Protein AF-0000000078238081 (afdb_homodimer)

Secondary structure (DSSP, 8-state):
-PPP-TTT-----------SHHHHHHHHTSHHHHHHHHHHHHHHHHTTT--TTS-----HHHHHHHHHHHHHHHHTTHHHHHS-GGGGGGHHHHHHHHHHHT--------STHHHHHHHHHHHHHHHTTSS-GGGHHHIIIIITT-/-PPP-TTT-----------SHHHHHHHHTSHHHHHHHHHHHHHHHHTTT--TTS-----HHHHHHHHHHHHHHHHTTHHHHHS-GGGGGGHHHHHHHHHHHT--------STHHHHHHHHHHHHHHHTTSS-GGGHHHIIIIITT-

pLDDT: mean 88.57, std 12.7, range [39.97, 98.56]

Nearest PDB structures (foldseek):
  4lac-assembly1_B  TM=7.500E-01  e=2.066E-04  Homo sapiens
  4ny3-assembly2_B  TM=7.523E-01  e=4.489E-04  Homo sapiens
  2ixm-assembly1_A  TM=7.443E-01  e=4.745E-04  Homo sapiens
  4lac-assembly1_B  TM=7.511E-01  e=2.066E-04  Homo sapiens
  4ny3-assembly2_B  TM=7.535E-01  e=4.489E-04  Homo sapiens

InterPro domains:
  IPR004327 Phosphotyrosyl phosphatase activator, PTPA [PF03095] (77-146)
  IPR004327 Phosphotyrosyl phosphatase activator, PTPA [PTHR10012] (77-146)
  IPR037218 PTPA superfamily [SSF140984] (3-146)

Sequence (292 aa):
MKTVDVRHHTFVEPVRRILNVFDMKHFYFSESYQMLLDFLHELNDAVLNVKTCDDVAIGDNVLKLIEMLDTLLEMINIVTNLLPDEMKPASVELCPYLGDSFGNATRIDYGSGHESCFAIFLLCLYRIGFLTNADHQAVVLRVFVKMKTVDVRHHTFVEPVRRILNVFDMKHFYFSESYQMLLDFLHELNDAVLNVKTCDDVAIGDNVLKLIEMLDTLLEMINIVTNLLPDEMKPASVELCPYLGDSFGNATRIDYGSGHESCFAIFLLCLYRIGFLTNADHQAVVLRVFVK

Radius of gyration: 22.93 Å; Cα contacts (8 Å, |Δi|>4): 273; chains: 2; bounding box: 42×64×57 Å

Foldseek 3Di:
DAADDPVPDDDDDDDDQCPDPVSVVVVCPDPVVVLLVVLVVLLVVVCVVPDLPDDADADPLNVVLLVVVVVVVVVVCVVLVVDDPVCSVCCVVVVQVVVCVVPDDDDPPPDVVPVSVVSVVVSNCVRNPSDHSSCSNVCVNPVVVD/DAADDPVPDDDDDDDDQCPDPVSVVVVCPDPVVVLLVVLVVLLVVVCVVPDLPDDADADPLNVVLLVVVVVVVVVVCVVLVVDDPVCSVCCVVVVQVVVCVVPDDDDPPPDVVPVSVVSVVVSNCVRNPSDHSSCSNVCVNPVVVD

Structure (mmCIF, N/CA/C/O backbone):
data_AF-0000000078238081-model_v1
#
loop_
_entity.id
_entity.type
_entity.pdbx_description
1 polymer 'Serine/threonine-protein phosphatase 2A activator'
#
loop_
_atom_site.group_PDB
_atom_site.id
_atom_site.type_symbol
_atom_site.label_atom_id
_atom_site.label_alt_id
_atom_site.label_comp_id
_atom_site.label_asym_id
_atom_site.label_entity_id
_atom_site.label_seq_id
_atom_site.pdbx_PDB_ins_code
_atom_site.Cartn_x
_atom_site.Cartn_y
_atom_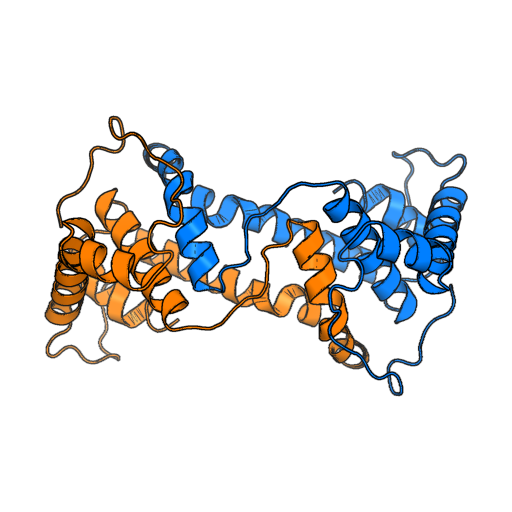site.Cartn_z
_atom_site.occupancy
_atom_site.B_iso_or_equiv
_atom_site.auth_seq_id
_atom_site.auth_comp_id
_atom_site.auth_asym_id
_atom_site.auth_atom_id
_atom_site.pdbx_PDB_model_num
ATOM 1 N N . MET A 1 1 ? 4.414 -28.016 -12.023 1 79.25 1 MET A N 1
ATOM 2 C CA . MET A 1 1 ? 4.98 -26.828 -12.656 1 79.25 1 MET A CA 1
ATOM 3 C C . MET A 1 1 ? 6.5 -26.797 -12.516 1 79.25 1 MET A C 1
ATOM 5 O O . MET A 1 1 ? 7.035 -27.219 -11.484 1 79.25 1 MET A O 1
ATOM 9 N N . LYS A 1 2 ? 7.121 -26.438 -13.594 1 89.25 2 LYS A N 1
ATOM 10 C CA . LYS A 1 2 ? 8.578 -26.391 -13.562 1 89.25 2 LYS A CA 1
ATOM 11 C C . LYS A 1 2 ? 9.062 -25.188 -12.75 1 89.25 2 LYS A C 1
ATOM 13 O O . LYS A 1 2 ? 8.508 -24.094 -12.844 1 89.25 2 LYS A O 1
ATOM 18 N N . THR A 1 3 ? 10.031 -25.438 -11.898 1 94.12 3 THR A N 1
ATOM 19 C CA . THR A 1 3 ? 10.578 -24.375 -11.055 1 94.12 3 THR A CA 1
ATOM 20 C C . THR A 1 3 ? 11.891 -23.859 -11.625 1 94.12 3 THR A C 1
ATOM 22 O O . THR A 1 3 ? 12.531 -24.531 -12.43 1 94.12 3 THR A O 1
ATOM 25 N N . VAL A 1 4 ? 12.25 -22.672 -11.258 1 94.62 4 VAL A N 1
ATOM 26 C CA . VAL A 1 4 ? 13.555 -22.094 -11.594 1 94.62 4 VAL A CA 1
ATOM 27 C C . VAL A 1 4 ? 14.539 -22.344 -10.453 1 94.62 4 VAL A C 1
ATOM 29 O O . VAL A 1 4 ? 14.133 -22.547 -9.305 1 94.62 4 VAL A O 1
ATOM 32 N N . ASP A 1 5 ? 15.797 -22.422 -10.781 1 94.62 5 ASP A N 1
ATOM 33 C CA . ASP A 1 5 ? 16.844 -22.453 -9.758 1 94.62 5 ASP A CA 1
ATOM 34 C C . ASP A 1 5 ? 17.094 -21.062 -9.203 1 94.62 5 ASP A C 1
ATOM 36 O O . ASP A 1 5 ? 17.828 -20.266 -9.805 1 94.62 5 ASP A O 1
ATOM 40 N N . VAL A 1 6 ? 16.562 -20.828 -8.055 1 93 6 VAL A N 1
ATOM 41 C CA . VAL A 1 6 ? 16.547 -19.484 -7.48 1 93 6 VAL A CA 1
ATOM 42 C C . VAL A 1 6 ? 17.984 -19 -7.234 1 93 6 VAL A C 1
ATOM 44 O O . VAL A 1 6 ? 18.25 -17.797 -7.242 1 93 6 VAL A O 1
ATOM 47 N N . ARG A 1 7 ? 19.016 -19.906 -7.039 1 91.88 7 ARG A N 1
ATOM 48 C CA . ARG A 1 7 ? 20.406 -19.531 -6.762 1 91.88 7 ARG A CA 1
ATOM 49 C C . ARG A 1 7 ? 21.109 -19.078 -8.031 1 91.88 7 ARG A C 1
ATOM 51 O O . ARG A 1 7 ? 22.062 -18.297 -7.965 1 91.88 7 ARG A O 1
ATOM 58 N N . HIS A 1 8 ? 20.484 -19.422 -9.156 1 91.5 8 HIS A N 1
ATOM 59 C CA . HIS A 1 8 ? 21.172 -19.109 -10.406 1 91.5 8 HIS A CA 1
ATOM 60 C C . HIS A 1 8 ? 20.281 -18.281 -11.32 1 91.5 8 HIS A C 1
ATOM 62 O O . HIS A 1 8 ? 20.703 -17.891 -12.414 1 91.5 8 HIS A O 1
ATOM 68 N N . HIS A 1 9 ? 19.125 -18.078 -10.938 1 93.69 9 HIS A N 1
ATOM 69 C CA . HIS A 1 9 ? 18.188 -17.297 -11.734 1 93.69 9 HIS A CA 1
ATOM 70 C C . HIS A 1 9 ? 18.422 -15.797 -11.539 1 93.69 9 HIS A C 1
ATOM 72 O O . HIS A 1 9 ? 18.641 -15.344 -10.414 1 93.69 9 HIS A O 1
ATOM 78 N N . THR A 1 10 ? 18.438 -15.016 -12.602 1 93.5 10 THR A N 1
ATOM 79 C CA . THR A 1 10 ? 18.484 -13.555 -12.531 1 93.5 10 THR A CA 1
ATOM 80 C C . THR A 1 10 ? 17.094 -12.961 -12.57 1 93.5 10 THR A C 1
ATOM 82 O O . THR A 1 10 ? 16.391 -13.078 -13.578 1 93.5 10 THR A O 1
ATOM 85 N N . PHE A 1 11 ? 16.75 -12.375 -11.523 1 95.25 11 PHE A N 1
ATOM 86 C CA . PHE A 1 11 ? 15.445 -11.734 -11.438 1 95.25 11 PHE A CA 1
ATOM 87 C C . PHE A 1 11 ? 15.508 -10.312 -11.984 1 95.25 11 PHE A C 1
ATOM 89 O O . PHE A 1 11 ? 16.469 -9.586 -11.742 1 95.25 11 PHE A O 1
ATOM 96 N N . VAL A 1 12 ? 14.438 -9.992 -12.711 1 91.12 12 VAL A N 1
ATOM 97 C CA . VAL A 1 12 ? 14.398 -8.68 -13.344 1 91.12 12 VAL A CA 1
ATOM 98 C C . VAL A 1 12 ? 13.055 -8.016 -13.07 1 91.12 12 VAL A C 1
ATOM 100 O O . VAL A 1 12 ? 12.008 -8.664 -13.141 1 91.12 12 VAL A O 1
ATOM 103 N N . GLU A 1 13 ? 13.102 -6.723 -12.758 1 89.06 13 GLU A N 1
ATOM 104 C CA . GLU A 1 13 ? 11.867 -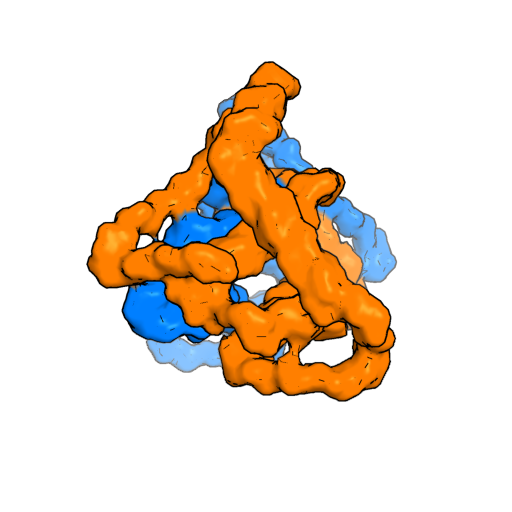5.977 -12.562 1 89.06 13 GLU A CA 1
ATOM 105 C C . GLU A 1 13 ? 11.008 -5.988 -13.82 1 89.06 13 GLU A C 1
ATOM 107 O O . GLU A 1 13 ? 11.5 -5.688 -14.914 1 89.06 13 GLU A O 1
ATOM 112 N N . PRO A 1 14 ? 9.789 -6.383 -13.625 1 86.25 14 PRO A N 1
ATOM 113 C CA . PRO A 1 14 ? 8.922 -6.426 -14.812 1 86.25 14 PRO A CA 1
ATOM 114 C C . PRO A 1 14 ? 8.688 -5.043 -15.414 1 86.25 14 PRO A C 1
ATOM 116 O O . PRO A 1 14 ? 8.641 -4.047 -14.695 1 86.25 14 PRO A O 1
ATOM 119 N N . VAL A 1 15 ? 8.641 -5.023 -16.625 1 81.75 15 VAL A N 1
ATOM 120 C CA . VAL A 1 15 ? 8.32 -3.801 -17.359 1 81.75 15 VAL A CA 1
ATOM 121 C C . VAL A 1 15 ? 7.109 -4.035 -18.25 1 81.75 15 VAL A C 1
ATOM 123 O O . VAL A 1 15 ? 6.902 -5.145 -18.75 1 81.75 15 VAL A O 1
ATOM 126 N N . ARG A 1 16 ? 6.34 -2.969 -18.375 1 78.5 16 ARG A N 1
ATOM 127 C CA . ARG A 1 16 ? 5.188 -3.078 -19.266 1 78.5 16 ARG A CA 1
ATOM 128 C C . ARG A 1 16 ? 5.629 -3.365 -20.688 1 78.5 16 ARG A C 1
ATOM 130 O O . ARG A 1 16 ? 6.445 -2.633 -21.25 1 78.5 16 ARG A O 1
ATOM 137 N N . ARG A 1 17 ? 5.059 -4.535 -21.219 1 80 17 ARG A N 1
ATOM 138 C CA . ARG A 1 17 ? 5.445 -4.91 -22.562 1 80 17 ARG A CA 1
ATOM 139 C C . ARG A 1 17 ? 4.25 -4.863 -23.516 1 80 17 ARG A C 1
ATOM 141 O O . ARG A 1 17 ? 4.414 -4.832 -24.734 1 80 17 ARG A O 1
ATOM 148 N N . ILE A 1 18 ? 3.074 -4.875 -22.953 1 78.44 18 ILE A N 1
ATOM 149 C CA . ILE A 1 18 ? 1.865 -4.758 -23.766 1 78.44 18 ILE A CA 1
ATOM 150 C C . ILE A 1 18 ? 1.384 -3.311 -23.766 1 78.44 18 ILE A C 1
ATOM 152 O O . ILE A 1 18 ? 0.748 -2.859 -22.812 1 78.44 18 ILE A O 1
ATOM 156 N N . LEU A 1 19 ? 1.656 -2.525 -24.719 1 76.88 19 LEU A N 1
ATOM 157 C CA . LEU A 1 19 ? 1.371 -1.098 -24.781 1 76.88 19 LEU A CA 1
ATOM 158 C C . LEU A 1 19 ? 0.2 -0.826 -25.734 1 76.88 19 LEU A C 1
ATOM 160 O O . LEU A 1 19 ? -0.457 0.212 -25.625 1 76.88 19 LEU A O 1
ATOM 164 N N . ASN A 1 20 ? 0.048 -1.764 -26.719 1 77.62 20 ASN A N 1
ATOM 165 C CA . ASN A 1 20 ? -1.038 -1.624 -27.672 1 77.62 20 ASN A CA 1
ATOM 166 C C . ASN A 1 20 ? -1.587 -2.982 -28.109 1 77.62 20 ASN A C 1
ATOM 168 O O . ASN A 1 20 ? -1.101 -4.023 -27.656 1 77.62 20 ASN A O 1
ATOM 172 N N . VAL A 1 21 ? -2.629 -2.873 -28.938 1 79.69 21 VAL A N 1
ATOM 173 C CA . VAL A 1 21 ? -3.348 -4.082 -29.328 1 79.69 21 VAL A CA 1
ATOM 174 C C . VAL A 1 21 ? -2.416 -5.012 -30.094 1 79.69 21 VAL A C 1
ATOM 176 O O . VAL A 1 21 ? -2.58 -6.234 -30.062 1 79.69 21 VAL A O 1
ATOM 179 N N . PHE A 1 22 ? -1.504 -4.449 -30.797 1 84.38 22 PHE A N 1
ATOM 180 C CA . PHE A 1 22 ? -0.574 -5.266 -31.562 1 84.38 22 PHE A CA 1
ATOM 181 C C . PHE A 1 22 ? 0.362 -6.039 -30.656 1 84.38 22 PHE A C 1
ATOM 183 O O . PHE A 1 22 ? 0.718 -7.184 -30.938 1 84.38 22 PHE A O 1
ATOM 190 N N . ASP A 1 23 ? 0.685 -5.457 -29.578 1 82.5 23 ASP A N 1
ATOM 191 C CA . ASP A 1 23 ? 1.521 -6.125 -28.594 1 82.5 23 ASP A CA 1
ATOM 192 C C . ASP A 1 23 ? 0.787 -7.301 -27.953 1 82.5 23 ASP A C 1
ATOM 194 O O . ASP A 1 23 ? 1.409 -8.289 -27.562 1 82.5 23 ASP A O 1
ATOM 198 N N . MET A 1 24 ? -0.523 -7.164 -27.922 1 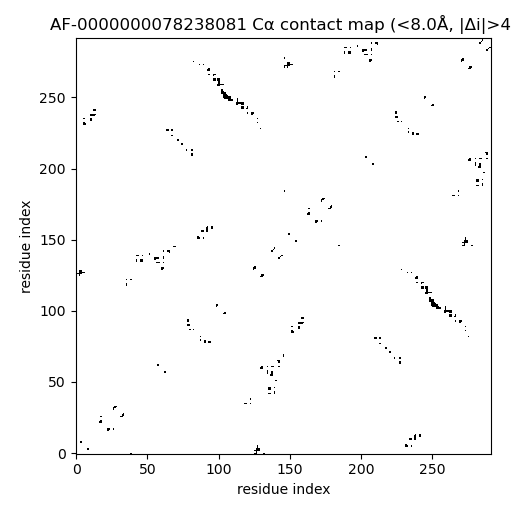83.81 24 MET A N 1
ATOM 199 C CA . MET A 1 24 ? -1.337 -8.211 -27.312 1 83.81 24 MET A CA 1
ATOM 200 C C . MET A 1 24 ? -1.256 -9.5 -28.109 1 83.81 24 MET A C 1
ATOM 202 O O . MET A 1 24 ? -1.16 -10.586 -27.531 1 83.81 24 MET A O 1
ATOM 206 N N . LYS A 1 25 ? -1.324 -9.336 -29.312 1 84.56 25 LYS A N 1
ATOM 207 C CA . LYS A 1 25 ? -1.224 -10.5 -30.188 1 84.56 25 LYS A CA 1
ATOM 208 C C . LYS A 1 25 ? 0.093 -11.234 -29.969 1 84.56 25 LYS A C 1
ATOM 210 O O . LYS A 1 25 ? 0.113 -12.469 -29.875 1 84.56 25 LYS A O 1
ATOM 215 N N . HIS A 1 26 ? 1.167 -10.5 -29.891 1 88.12 26 HIS A N 1
ATOM 216 C CA . HIS A 1 26 ? 2.469 -11.109 -29.625 1 88.12 26 HIS A CA 1
ATOM 217 C C . HIS A 1 26 ? 2.48 -11.828 -28.281 1 88.12 26 HIS A C 1
ATOM 219 O O . HIS A 1 26 ? 3.061 -12.906 -28.156 1 88.12 26 HIS A O 1
ATOM 225 N N . PHE A 1 27 ? 1.839 -11.203 -27.391 1 87.94 27 PHE A N 1
ATOM 226 C CA . PHE A 1 27 ? 1.782 -11.797 -26.062 1 87.94 27 PHE A CA 1
ATOM 227 C C . PHE A 1 27 ? 1.049 -13.133 -26.094 1 87.94 27 PHE A C 1
ATOM 229 O O . PHE A 1 27 ? 1.488 -14.102 -25.469 1 87.94 27 PHE A O 1
ATOM 236 N N . TYR A 1 28 ? 0.027 -13.289 -26.906 1 89.38 28 TYR A N 1
ATOM 237 C CA . TYR A 1 28 ? -0.797 -14.492 -26.969 1 89.38 28 TYR A CA 1
ATOM 238 C C . TYR A 1 28 ? -0.01 -15.664 -27.547 1 89.38 28 TYR A C 1
ATOM 240 O O . TYR A 1 28 ? -0.361 -16.828 -27.312 1 89.38 28 TYR A O 1
ATOM 248 N N . PHE A 1 29 ? 1.049 -15.352 -28.188 1 91.38 29 PHE A N 1
ATOM 249 C CA . PHE A 1 29 ? 1.836 -16.406 -28.812 1 91.38 29 PHE A CA 1
ATOM 250 C C . PHE A 1 29 ? 3.143 -16.625 -28.047 1 91.38 29 PHE A C 1
ATOM 252 O O . PHE A 1 29 ? 3.998 -17.391 -28.5 1 91.38 29 PHE A O 1
ATOM 259 N N . SER A 1 30 ? 3.201 -15.984 -27 1 90.44 30 SER A N 1
ATOM 260 C CA . SER A 1 30 ? 4.434 -16.094 -26.219 1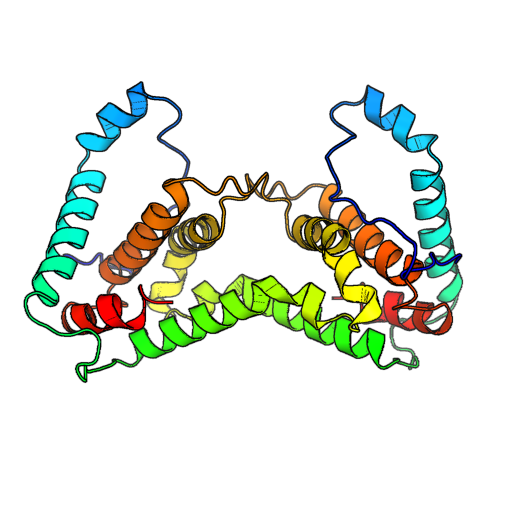 90.44 30 SER A CA 1
ATOM 261 C C . SER A 1 30 ? 4.414 -17.328 -25.328 1 90.44 30 SER A C 1
ATOM 263 O O . SER A 1 30 ? 3.352 -17.875 -25.047 1 90.44 30 SER A O 1
ATOM 265 N N . GLU A 1 31 ? 5.582 -17.766 -24.969 1 92.62 31 GLU A N 1
ATOM 266 C CA . GLU A 1 31 ? 5.738 -18.859 -24 1 92.62 31 GLU A CA 1
ATOM 267 C C . GLU A 1 31 ? 5.156 -18.484 -22.641 1 92.62 31 GLU A C 1
ATOM 269 O O . GLU A 1 31 ? 4.578 -19.328 -21.953 1 92.62 31 GLU A O 1
ATOM 274 N N . SER A 1 32 ? 5.305 -17.281 -22.312 1 90.94 32 SER A N 1
ATOM 275 C CA . SER A 1 32 ? 4.809 -16.812 -21.016 1 90.94 32 SER A CA 1
ATOM 276 C C . SER A 1 32 ? 3.289 -16.906 -20.938 1 90.94 32 SER A C 1
ATOM 278 O O . SER A 1 32 ? 2.74 -17.281 -19.906 1 90.94 32 SER A O 1
ATOM 280 N N . TYR A 1 33 ? 2.674 -16.562 -22 1 91.44 33 TYR A N 1
ATOM 281 C CA . TYR A 1 33 ? 1.219 -16.672 -22.047 1 91.44 33 TYR A CA 1
ATOM 282 C C . TYR A 1 33 ? 0.776 -18.109 -21.906 1 91.44 33 TYR A C 1
ATOM 284 O O . TYR A 1 33 ? -0.138 -18.422 -21.125 1 91.44 33 TYR A O 1
ATOM 292 N N . GLN A 1 34 ? 1.37 -18.953 -22.625 1 94.31 34 GLN A N 1
ATOM 293 C CA . GLN A 1 34 ? 1.046 -20.375 -22.531 1 94.31 34 GLN A CA 1
ATOM 294 C C . GLN A 1 34 ? 1.274 -20.906 -21.125 1 94.31 34 GLN A C 1
ATOM 296 O O . GLN A 1 34 ? 0.48 -21.703 -20.609 1 94.31 34 GLN A O 1
ATOM 301 N N . MET A 1 35 ? 2.371 -20.531 -20.578 1 95.12 35 MET A N 1
ATOM 302 C CA . MET A 1 35 ? 2.672 -20.938 -19.203 1 95.12 35 MET A CA 1
ATOM 303 C C . MET A 1 35 ? 1.559 -20.5 -18.266 1 95.12 35 MET A C 1
ATOM 305 O O . MET A 1 35 ? 1.139 -21.281 -17.391 1 95.12 35 MET A O 1
ATOM 309 N N . LEU A 1 36 ? 1.132 -19.312 -18.438 1 94.94 36 LEU A N 1
ATOM 310 C CA . LEU A 1 36 ? 0.045 -18.797 -17.609 1 94.94 36 LEU A CA 1
ATOM 311 C C . LEU A 1 36 ? -1.226 -19.625 -17.812 1 94.94 36 LEU A C 1
ATOM 313 O O . LEU A 1 36 ? -1.894 -20 -16.844 1 94.94 36 LEU A O 1
ATOM 317 N N . LEU A 1 37 ? -1.545 -19.891 -19.031 1 95.12 37 LEU A N 1
ATOM 318 C CA . LEU A 1 37 ? -2.736 -20.688 -19.344 1 95.12 37 LEU A CA 1
ATOM 319 C C . LEU A 1 37 ? -2.639 -22.078 -18.734 1 95.12 37 LEU A C 1
ATOM 321 O O . LEU A 1 37 ? -3.605 -22.578 -18.141 1 95.12 37 LEU A O 1
ATOM 325 N N . ASP A 1 38 ? -1.521 -22.656 -18.922 1 96.44 38 ASP A N 1
ATOM 326 C CA . ASP A 1 38 ? -1.297 -23.984 -18.359 1 96.44 38 ASP A CA 1
ATOM 327 C C . ASP A 1 38 ? -1.446 -23.969 -16.828 1 96.44 38 ASP A C 1
ATOM 329 O O . ASP A 1 38 ? -2.039 -24.875 -16.25 1 96.44 38 ASP A O 1
ATOM 333 N N . PHE A 1 39 ? -0.86 -23 -16.297 1 97 39 PHE A N 1
ATOM 334 C CA . PHE A 1 39 ? -0.947 -22.828 -14.844 1 97 39 PHE A CA 1
ATOM 335 C C . PHE A 1 39 ? -2.4 -22.75 -14.398 1 97 39 PHE A C 1
ATOM 337 O O . PHE A 1 39 ? -2.811 -23.484 -13.492 1 97 39 PHE A O 1
ATOM 344 N N . LEU A 1 40 ? -3.166 -21.938 -15.039 1 96.44 40 LEU A N 1
ATOM 345 C CA . LEU A 1 40 ? -4.574 -21.766 -14.688 1 96.44 40 LEU A CA 1
ATOM 346 C C . LEU A 1 40 ? -5.344 -23.062 -14.898 1 96.44 40 LEU A C 1
ATOM 348 O O . LEU A 1 40 ? -6.219 -23.406 -14.102 1 96.44 40 LEU A O 1
ATOM 352 N N . HIS A 1 41 ? -5.031 -23.734 -15.922 1 96.56 41 HIS A N 1
ATOM 353 C CA . HIS A 1 41 ? -5.664 -25.016 -16.188 1 96.56 41 HIS A CA 1
ATOM 354 C C . HIS A 1 41 ? -5.336 -26.031 -15.102 1 96.56 41 HIS A C 1
ATOM 356 O O . HIS A 1 41 ? -6.211 -26.781 -14.656 1 96.56 41 HIS A O 1
ATOM 362 N N . GLU A 1 42 ? -4.09 -26.047 -14.719 1 96.88 42 GLU A N 1
ATOM 363 C CA . GLU A 1 42 ? -3.666 -26.953 -13.656 1 96.88 42 GLU A CA 1
ATOM 364 C C . GLU A 1 42 ? -4.426 -26.672 -12.359 1 96.88 42 GLU A C 1
ATOM 366 O O . GLU A 1 42 ? -4.852 -27.609 -11.68 1 96.88 42 GLU A O 1
ATOM 371 N N . LEU A 1 43 ? -4.551 -25.453 -12 1 96.62 43 LEU A N 1
ATOM 372 C CA . LEU A 1 43 ? -5.293 -25.094 -10.797 1 96.62 43 LEU A CA 1
ATOM 373 C C . LEU A 1 43 ? -6.754 -25.516 -10.906 1 96.62 43 LEU A C 1
ATOM 375 O O . LEU A 1 43 ? -7.32 -26.062 -9.961 1 96.62 43 LEU A O 1
ATOM 379 N N . ASN A 1 44 ? -7.285 -25.234 -12.109 1 95.81 44 ASN A N 1
ATOM 380 C CA . ASN A 1 44 ? -8.672 -25.625 -12.344 1 95.81 44 ASN A CA 1
ATOM 381 C C . ASN A 1 44 ? -8.875 -27.125 -12.203 1 95.81 44 ASN A C 1
ATOM 383 O O . ASN A 1 44 ? -9.812 -27.578 -11.547 1 95.81 44 ASN A O 1
ATOM 387 N N . ASP A 1 45 ? -7.984 -27.812 -12.781 1 96.69 45 ASP A N 1
ATOM 388 C CA . ASP A 1 45 ? -8.062 -29.266 -12.742 1 96.69 45 ASP A CA 1
ATOM 389 C C . ASP A 1 45 ? -7.973 -29.781 -11.305 1 96.69 45 ASP A C 1
ATOM 391 O O . ASP A 1 45 ? -8.602 -30.781 -10.961 1 96.69 45 ASP A O 1
ATOM 395 N N . ALA A 1 46 ? -7.223 -29.141 -10.469 1 95.62 46 ALA A N 1
ATOM 396 C CA . ALA A 1 46 ? -6.969 -29.578 -9.102 1 95.62 46 ALA A CA 1
ATOM 397 C C . ALA A 1 46 ? -8.234 -29.5 -8.25 1 95.62 46 ALA A C 1
ATOM 399 O O . ALA A 1 46 ? -8.305 -30.094 -7.176 1 95.62 46 ALA A O 1
ATOM 400 N N . VAL A 1 47 ? -9.172 -28.812 -8.695 1 94.5 47 VAL A N 1
ATOM 401 C CA . VAL A 1 47 ? -10.352 -28.641 -7.848 1 94.5 47 VAL A CA 1
ATOM 402 C C . VAL A 1 47 ? -11.586 -29.172 -8.578 1 94.5 47 VAL A C 1
ATOM 404 O O . VAL A 1 47 ? -12.719 -28.828 -8.211 1 94.5 47 VAL A O 1
ATOM 407 N N . LEU A 1 48 ? -11.273 -29.812 -9.609 1 93.06 48 LEU A N 1
ATOM 408 C CA . LEU A 1 48 ? -12.398 -30.5 -10.242 1 93.06 48 LEU A CA 1
ATOM 409 C C . LEU A 1 48 ? -13.086 -31.438 -9.25 1 93.06 48 LEU A C 1
ATOM 411 O O . LEU A 1 48 ? -12.43 -32.25 -8.578 1 93.06 48 LEU A O 1
ATOM 415 N N . ASN A 1 49 ? -14.375 -31.219 -9.016 1 92.5 49 ASN A N 1
ATOM 416 C CA . ASN A 1 49 ? -15.211 -32.031 -8.141 1 92.5 49 ASN A CA 1
ATOM 417 C C . ASN A 1 49 ? -14.883 -31.797 -6.668 1 92.5 49 ASN A C 1
ATOM 419 O O . ASN A 1 49 ? -14.961 -32.719 -5.852 1 92.5 49 ASN A O 1
ATOM 423 N N . VAL A 1 50 ? -14.219 -30.859 -6.262 1 90.81 50 VAL A N 1
ATOM 424 C CA . VAL A 1 50 ? -13.977 -30.438 -4.883 1 90.81 50 VAL A CA 1
ATOM 425 C C . VAL A 1 50 ? -14.898 -29.281 -4.52 1 90.81 50 VAL A C 1
ATOM 427 O O . VAL A 1 50 ? -14.984 -28.281 -5.25 1 90.81 50 VAL A O 1
ATOM 430 N N . LYS A 1 51 ? -15.625 -29.375 -3.465 1 86.38 51 LYS A N 1
ATOM 431 C CA . LYS A 1 51 ? -16.516 -28.312 -3.012 1 86.38 51 LYS A CA 1
ATOM 432 C C . LYS A 1 51 ? -15.734 -27.219 -2.279 1 86.38 51 LYS A C 1
ATOM 434 O O . LYS A 1 51 ? -14.711 -27.5 -1.646 1 86.38 51 LYS A O 1
ATOM 439 N N . THR A 1 52 ? -16.125 -26.078 -2.322 1 83.88 52 THR A N 1
ATOM 440 C CA . THR A 1 52 ? -15.469 -24.938 -1.708 1 83.88 52 THR A CA 1
ATOM 441 C C . THR A 1 52 ? -15.367 -25.109 -0.195 1 83.88 52 THR A C 1
ATOM 443 O O . THR A 1 52 ? -14.453 -24.578 0.441 1 83.88 52 THR A O 1
ATOM 446 N N . CYS A 1 53 ? -16.281 -25.859 0.38 1 86.44 53 CYS A N 1
ATOM 447 C CA . CYS A 1 53 ? -16.344 -26.016 1.828 1 86.44 53 CYS A CA 1
ATOM 448 C C . CYS A 1 53 ? -15.555 -27.25 2.271 1 86.44 53 CYS A C 1
ATOM 450 O O . CYS A 1 53 ? -15.422 -27.5 3.469 1 86.44 53 CYS A O 1
ATOM 452 N N . ASP A 1 54 ? -15.078 -27.953 1.329 1 88.38 54 ASP A N 1
ATOM 453 C CA . ASP A 1 54 ? -14.297 -29.125 1.69 1 88.38 54 ASP A CA 1
ATOM 454 C C . ASP A 1 54 ? -13.062 -28.75 2.506 1 88.38 54 ASP A C 1
ATOM 456 O O . ASP A 1 54 ? -12.5 -27.672 2.32 1 88.38 54 ASP A O 1
ATOM 460 N N . ASP A 1 55 ? -12.773 -29.625 3.463 1 91.19 55 ASP A N 1
ATOM 461 C CA . ASP A 1 55 ? -11.531 -29.453 4.207 1 91.19 55 ASP A CA 1
ATOM 462 C C . ASP A 1 55 ? -10.312 -29.734 3.328 1 91.19 55 ASP A C 1
ATOM 464 O O . ASP A 1 55 ? -10.281 -30.75 2.625 1 91.19 55 ASP A O 1
ATOM 468 N N . VAL A 1 56 ? -9.492 -28.797 3.127 1 93.25 56 VAL A N 1
ATOM 469 C CA . VAL A 1 56 ? -8.273 -28.984 2.348 1 93.25 56 VAL A CA 1
ATOM 470 C C . VAL A 1 56 ? -7.055 -28.719 3.229 1 93.25 56 VAL A C 1
ATOM 472 O O . VAL A 1 56 ? -7.125 -27.938 4.176 1 93.25 56 VAL A O 1
ATOM 475 N N . ALA A 1 57 ? -5.957 -29.484 2.941 1 94.5 57 ALA A N 1
ATOM 476 C CA . ALA A 1 57 ? -4.703 -29.25 3.656 1 94.5 57 ALA A CA 1
ATOM 477 C C . ALA A 1 57 ? -4.113 -27.891 3.309 1 94.5 57 ALA A C 1
ATOM 479 O O . ALA A 1 57 ? -4.043 -27.516 2.137 1 94.5 57 ALA A O 1
ATOM 480 N N . ILE A 1 58 ? -3.777 -27.141 4.355 1 96.56 58 ILE A N 1
ATOM 481 C CA . ILE A 1 58 ? -3.148 -25.844 4.164 1 96.56 58 ILE A CA 1
ATOM 482 C C . ILE A 1 58 ? -1.703 -25.891 4.656 1 96.56 58 ILE A C 1
ATOM 484 O O . ILE A 1 58 ? -1.452 -26.016 5.855 1 96.56 58 ILE A O 1
ATOM 488 N N . GLY A 1 59 ? -0.835 -25.812 3.703 1 97.06 59 GLY A N 1
ATOM 489 C CA . GLY A 1 59 ? 0.576 -25.812 4.055 1 97.06 59 GLY A CA 1
ATOM 490 C C . GLY A 1 59 ? 1.029 -24.516 4.695 1 97.06 59 GLY A C 1
ATOM 491 O O . GLY A 1 59 ? 0.319 -23.5 4.641 1 97.06 59 GLY A O 1
ATOM 492 N N . ASP A 1 60 ? 2.193 -24.531 5.27 1 97.69 60 ASP A N 1
ATOM 493 C CA . ASP A 1 60 ? 2.736 -23.391 6 1 97.69 60 ASP A CA 1
ATOM 494 C C . ASP A 1 60 ? 2.865 -22.172 5.094 1 97.69 60 ASP A C 1
ATOM 496 O O . ASP A 1 60 ? 2.51 -21.047 5.488 1 97.69 60 ASP A O 1
ATOM 500 N N . ASN A 1 61 ? 3.387 -22.422 3.93 1 98.12 61 ASN A N 1
ATOM 501 C CA . ASN A 1 61 ? 3.619 -21.297 3.027 1 98.12 61 ASN A CA 1
ATOM 502 C C . ASN A 1 61 ? 2.307 -20.688 2.549 1 98.12 61 ASN A C 1
ATOM 504 O O . ASN A 1 61 ? 2.213 -19.469 2.373 1 98.12 61 ASN A O 1
ATOM 508 N N . VAL A 1 62 ? 1.293 -21.469 2.354 1 98.31 62 VAL A N 1
ATOM 509 C CA . VAL A 1 62 ? -0.021 -20.953 1.989 1 98.31 62 VAL A CA 1
ATOM 510 C C . VAL A 1 62 ? -0.593 -20.141 3.145 1 98.31 62 VAL A C 1
ATOM 512 O O . VAL A 1 62 ? -1.178 -19.078 2.932 1 98.31 62 VAL A O 1
ATOM 515 N N . LEU A 1 63 ? -0.395 -20.625 4.301 1 97.81 63 LEU A N 1
ATOM 516 C CA . LEU A 1 63 ? -0.874 -19.891 5.473 1 97.81 63 LEU A CA 1
ATOM 517 C C . LEU A 1 63 ? -0.211 -18.531 5.566 1 97.81 63 LEU A C 1
ATOM 519 O O . LEU A 1 63 ? -0.885 -17.516 5.809 1 97.81 63 LEU A O 1
ATOM 523 N N . LYS A 1 64 ? 1.059 -18.484 5.387 1 97.62 64 LYS A N 1
ATOM 524 C CA . LYS A 1 64 ? 1.784 -17.219 5.387 1 97.62 64 LYS A CA 1
ATOM 525 C C . LYS A 1 64 ? 1.25 -16.281 4.312 1 97.62 64 LYS A C 1
ATOM 527 O O . LYS A 1 64 ? 1.119 -15.078 4.543 1 97.62 64 LYS A O 1
ATOM 532 N N . LEU A 1 65 ? 1.009 -16.828 3.184 1 97.88 65 LEU A N 1
ATOM 533 C CA . LEU A 1 65 ? 0.471 -16.047 2.072 1 97.88 65 LEU A CA 1
ATOM 534 C C . LEU A 1 65 ? -0.896 -15.469 2.422 1 97.88 65 LEU A C 1
ATOM 536 O O . LEU A 1 65 ? -1.159 -14.297 2.176 1 97.88 65 LEU A O 1
ATOM 540 N N . ILE A 1 66 ? -1.715 -16.281 3.01 1 97.12 66 ILE A N 1
ATOM 541 C CA . ILE A 1 66 ? -3.043 -15.836 3.416 1 97.12 66 ILE A CA 1
ATOM 542 C C . ILE A 1 66 ? -2.92 -14.703 4.438 1 97.12 66 ILE A C 1
ATOM 544 O O . ILE A 1 66 ? -3.602 -13.688 4.328 1 97.12 66 ILE A O 1
ATOM 548 N N . GLU A 1 67 ? -2.096 -14.875 5.387 1 95.38 67 GLU A N 1
ATOM 549 C CA . GLU A 1 67 ? -1.881 -13.852 6.402 1 95.38 67 GLU A CA 1
ATOM 550 C C . GLU A 1 67 ? -1.38 -12.555 5.781 1 95.38 67 GLU A C 1
ATOM 552 O O . GLU A 1 67 ? -1.795 -11.469 6.188 1 95.38 67 GLU A O 1
ATOM 557 N N . MET A 1 68 ? -0.465 -12.727 4.871 1 94.81 68 MET A N 1
ATOM 558 C CA . MET A 1 68 ? 0.051 -11.555 4.172 1 94.81 68 MET A CA 1
ATOM 559 C C . MET A 1 68 ? -1.066 -10.82 3.432 1 94.81 68 MET A C 1
ATOM 561 O O . MET A 1 68 ? -1.179 -9.602 3.518 1 94.81 68 MET A O 1
ATOM 565 N N . LEU A 1 69 ? -1.887 -11.539 2.748 1 93.44 69 LEU A N 1
ATOM 566 C CA . LEU A 1 69 ? -2.99 -10.945 1.998 1 93.44 69 LEU A CA 1
ATOM 567 C C . LEU A 1 69 ? -3.994 -10.289 2.938 1 93.44 69 LEU A C 1
ATOM 569 O O . LEU A 1 69 ? -4.516 -9.211 2.641 1 93.44 69 LEU A O 1
ATOM 573 N N . ASP A 1 70 ? -4.246 -10.93 4.027 1 92.06 70 ASP A N 1
ATOM 574 C CA . ASP A 1 70 ? -5.137 -10.344 5.023 1 92.06 70 ASP A CA 1
ATOM 575 C C . ASP A 1 70 ? -4.59 -9.008 5.527 1 92.06 70 ASP A C 1
ATOM 577 O O . ASP A 1 70 ? -5.344 -8.047 5.707 1 92.06 70 ASP A O 1
ATOM 581 N N . THR A 1 71 ? -3.34 -9.016 5.777 1 89.25 71 THR A N 1
ATOM 582 C CA . THR A 1 71 ? -2.699 -7.777 6.211 1 89.25 71 THR A CA 1
ATOM 583 C C . THR A 1 71 ? -2.83 -6.695 5.141 1 89.25 71 THR A C 1
ATOM 585 O O . THR A 1 71 ? -3.129 -5.539 5.453 1 89.25 71 THR A O 1
ATOM 588 N N . LEU A 1 72 ? -2.625 -7.031 3.889 1 87.06 72 LEU A N 1
ATOM 589 C CA . LEU A 1 72 ? -2.752 -6.094 2.777 1 87.06 72 LEU A CA 1
ATOM 590 C C . LEU A 1 72 ? -4.172 -5.543 2.691 1 87.06 72 LEU A C 1
ATOM 592 O O . LEU A 1 72 ? -4.363 -4.348 2.465 1 87.06 72 LEU A O 1
ATOM 596 N N . LEU A 1 73 ? -5.105 -6.414 2.893 1 86.06 73 LEU A N 1
ATOM 597 C CA . LEU A 1 73 ? -6.504 -6 2.83 1 86.06 73 LEU A CA 1
ATOM 598 C C . LEU A 1 73 ? -6.836 -5.035 3.967 1 86.06 73 LEU A C 1
ATOM 600 O O . LEU A 1 73 ? -7.621 -4.105 3.787 1 86.06 73 LEU A O 1
ATOM 604 N N . GLU A 1 74 ? -6.266 -5.25 5.062 1 84.12 74 GLU A N 1
ATOM 605 C CA . GLU A 1 74 ? -6.469 -4.355 6.199 1 84.12 74 GLU A CA 1
ATOM 606 C C . GLU A 1 74 ? -5.844 -2.986 5.941 1 84.12 74 GLU A C 1
ATOM 608 O O . GLU A 1 74 ? -6.332 -1.973 6.441 1 84.12 74 GLU A O 1
ATOM 613 N N . MET A 1 75 ? -4.832 -2.998 5.191 1 83.88 75 MET A N 1
ATOM 614 C CA . MET A 1 75 ? -4.109 -1.764 4.906 1 83.88 75 MET A CA 1
ATOM 615 C C . MET A 1 75 ? -4.926 -0.851 3.996 1 83.88 75 MET A C 1
ATOM 617 O O . MET A 1 75 ? -4.762 0.37 4.027 1 83.88 75 MET A O 1
ATOM 621 N N . ILE A 1 76 ? -5.824 -1.443 3.307 1 78.94 76 ILE A N 1
ATOM 622 C CA . ILE A 1 76 ? -6.645 -0.67 2.381 1 78.94 76 ILE A CA 1
ATOM 623 C C . ILE A 1 76 ? -7.449 0.375 3.152 1 78.94 76 ILE A C 1
ATOM 625 O O . ILE A 1 76 ? -7.699 1.471 2.646 1 78.94 76 ILE A O 1
ATOM 629 N N . ASN A 1 77 ? -7.785 0.112 4.344 1 87.19 77 ASN A N 1
ATOM 630 C CA . ASN A 1 77 ? -8.609 1.014 5.145 1 87.19 77 ASN A CA 1
ATOM 631 C C . ASN A 1 77 ? -7.793 1.685 6.25 1 87.19 77 ASN A C 1
ATOM 633 O O . ASN A 1 77 ? -8.352 2.135 7.25 1 87.19 77 ASN A O 1
ATOM 637 N N . ILE A 1 78 ? -6.559 1.727 6.023 1 91 78 ILE A N 1
ATOM 638 C CA . ILE A 1 78 ? -5.668 2.129 7.105 1 91 78 ILE A CA 1
ATOM 639 C C . ILE A 1 78 ? -5.957 3.574 7.504 1 91 78 ILE A C 1
ATOM 641 O O . ILE A 1 78 ? -5.961 3.908 8.695 1 91 78 ILE A O 1
ATOM 645 N N . VAL A 1 79 ? -6.27 4.457 6.582 1 93.88 79 VAL A N 1
ATOM 646 C CA . VAL A 1 79 ? -6.562 5.855 6.875 1 93.88 79 VAL A CA 1
ATOM 647 C C . VAL A 1 79 ? -7.934 5.969 7.531 1 93.88 79 VAL A C 1
ATOM 649 O O . VAL A 1 79 ? -8.094 6.68 8.523 1 93.88 79 VAL A O 1
ATOM 652 N N . THR A 1 80 ? -8.859 5.27 6.957 1 94.88 80 THR A N 1
ATOM 653 C CA . THR A 1 80 ? -10.195 5.285 7.527 1 94.88 80 THR A CA 1
ATOM 654 C C . THR A 1 80 ? -10.18 4.77 8.961 1 94.88 80 THR A C 1
ATOM 656 O O . THR A 1 80 ? -10.875 5.305 9.828 1 94.88 80 THR A O 1
ATOM 659 N N . ASN A 1 81 ? -9.352 3.781 9.219 1 94.62 81 ASN A N 1
ATOM 660 C CA . ASN A 1 81 ? -9.266 3.191 10.555 1 94.62 81 ASN A CA 1
ATOM 661 C C . ASN A 1 81 ? -8.586 4.133 11.539 1 94.62 81 ASN A C 1
ATOM 663 O O . ASN A 1 81 ? -8.781 4.016 12.75 1 94.62 81 ASN A O 1
ATOM 667 N N . LEU A 1 82 ? -7.773 4.969 11.062 1 96.94 82 LEU A N 1
ATOM 668 C CA . LEU A 1 82 ? -7.098 5.965 11.883 1 96.94 82 LEU A CA 1
ATOM 669 C C . LEU A 1 82 ? -8.094 6.965 12.461 1 96.94 82 LEU A C 1
ATOM 671 O O . LEU A 1 82 ? -7.922 7.445 13.578 1 96.94 82 LEU A O 1
ATOM 675 N N . LEU A 1 83 ? -9.141 7.254 11.742 1 97.81 83 LEU A N 1
ATOM 676 C CA . LEU A 1 83 ? -9.984 8.414 11.992 1 97.81 83 LEU A CA 1
ATOM 677 C C . LEU A 1 83 ? -11.203 8.031 12.828 1 97.81 83 LEU A C 1
ATOM 679 O O . LEU A 1 83 ? -11.766 6.953 12.656 1 97.81 83 LEU A O 1
ATOM 683 N N . PRO A 1 84 ? -11.562 8.953 13.742 1 96.75 84 PRO A N 1
ATOM 684 C CA . PRO A 1 84 ? -12.883 8.773 14.352 1 96.75 84 PRO A CA 1
ATOM 685 C C . PRO A 1 84 ? -14.016 8.805 13.336 1 96.75 84 PRO A C 1
ATOM 687 O O . PRO A 1 84 ? -13.844 9.32 12.227 1 96.75 84 PRO A O 1
ATOM 690 N N . ASP A 1 85 ? -15.164 8.289 13.719 1 96.38 85 ASP A N 1
ATOM 691 C CA . ASP A 1 85 ? -16.281 8.078 12.812 1 96.38 85 ASP A CA 1
ATOM 692 C C . ASP A 1 85 ? -16.672 9.375 12.094 1 96.38 85 ASP A C 1
ATOM 694 O O . ASP A 1 85 ? -16.891 9.375 10.883 1 96.38 85 ASP A O 1
ATOM 698 N N . GLU A 1 86 ? -16.688 10.453 12.789 1 95.94 86 GLU A N 1
ATOM 699 C CA . GLU A 1 86 ? -17.156 11.719 12.234 1 95.94 86 GLU A CA 1
ATOM 700 C C . GLU A 1 86 ? -16.172 12.266 11.203 1 95.94 86 GLU A C 1
ATOM 702 O O . GLU A 1 86 ? -16.531 13.117 10.391 1 95.94 86 GLU A O 1
ATOM 707 N N . MET A 1 87 ? -14.922 11.734 11.211 1 97.44 87 MET A N 1
ATOM 708 C CA . MET A 1 87 ? -13.891 12.266 10.32 1 97.44 87 MET A CA 1
ATOM 709 C C . MET A 1 87 ? -13.602 11.297 9.18 1 97.44 87 MET A C 1
ATOM 711 O O . MET A 1 87 ? -12.805 11.602 8.289 1 97.44 87 MET A O 1
ATOM 715 N N . LYS A 1 88 ? -14.25 10.203 9.062 1 96.81 88 LYS A N 1
ATOM 716 C CA . LYS A 1 88 ? -13.969 9.141 8.109 1 96.81 88 LYS A CA 1
ATOM 717 C C . LYS A 1 88 ? -14.195 9.617 6.676 1 96.81 88 LYS A C 1
ATOM 719 O O . LYS A 1 88 ? -13.469 9.227 5.762 1 96.81 88 LYS A O 1
ATOM 724 N N . PRO A 1 89 ? -15.164 10.547 6.441 1 95.81 89 PRO A N 1
ATOM 725 C CA . PRO A 1 89 ? -15.32 11.039 5.074 1 95.81 89 PRO A CA 1
ATOM 726 C C . PRO A 1 89 ? -14.07 11.742 4.555 1 95.81 89 PRO A C 1
ATOM 728 O O . PRO A 1 89 ? -13.844 11.812 3.344 1 95.81 89 PRO A O 1
ATOM 731 N N . ALA A 1 90 ? -13.234 12.211 5.426 1 96.69 90 ALA A N 1
ATOM 732 C CA . ALA A 1 90 ? -12 12.898 5.043 1 96.69 90 ALA A CA 1
ATOM 733 C C . ALA A 1 90 ? -11.016 11.938 4.383 1 96.69 90 ALA A C 1
ATOM 735 O O . ALA A 1 90 ? -10.055 12.367 3.75 1 96.69 90 ALA A O 1
ATOM 736 N N . SER A 1 91 ? -11.266 10.648 4.52 1 95.5 91 SER A N 1
ATOM 737 C CA . SER A 1 91 ? -10.367 9.648 3.945 1 95.5 91 SER A CA 1
ATOM 738 C C . SER A 1 91 ? -10.25 9.82 2.436 1 95.5 91 SER A C 1
ATOM 740 O O . SER A 1 91 ? -9.195 9.539 1.856 1 95.5 91 SER A O 1
ATOM 742 N N . VAL A 1 92 ? -11.266 10.328 1.825 1 92.62 92 VAL A N 1
ATOM 743 C CA . VAL A 1 92 ? -11.273 10.5 0.376 1 92.62 92 VAL A CA 1
ATOM 744 C C . VAL A 1 92 ? -10.156 11.453 -0.039 1 92.62 92 VAL A C 1
ATOM 746 O O . VAL A 1 92 ? -9.562 11.297 -1.107 1 92.62 92 VAL A O 1
ATOM 749 N N . GLU A 1 93 ? -9.828 12.43 0.835 1 92.69 93 GLU A N 1
ATOM 750 C CA . GLU A 1 93 ? -8.766 13.398 0.573 1 92.69 93 GLU A CA 1
ATOM 751 C C . GLU A 1 93 ? -7.43 12.906 1.123 1 92.69 93 GLU A C 1
ATOM 753 O O . GLU A 1 93 ? -6.391 13.07 0.479 1 92.69 93 GLU A O 1
ATOM 758 N N . LEU A 1 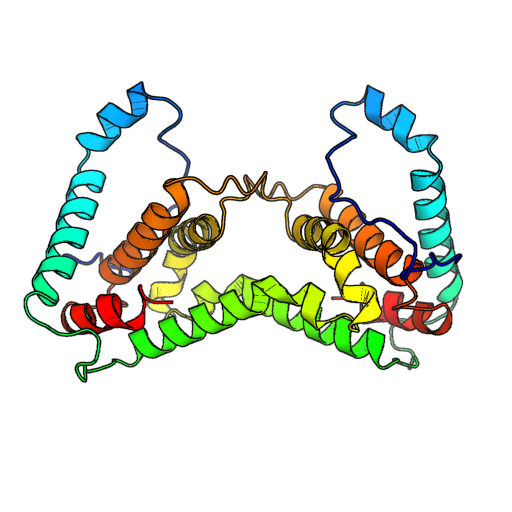94 ? -7.477 12.273 2.225 1 95.25 94 LEU A N 1
ATOM 759 C CA . LEU A 1 94 ? -6.262 11.883 2.934 1 95.25 94 LEU A CA 1
ATOM 760 C C . LEU A 1 94 ? -5.562 10.727 2.223 1 95.25 94 LEU A C 1
ATOM 762 O O . LEU A 1 94 ? -4.336 10.719 2.105 1 95.25 94 LEU A O 1
ATOM 766 N N . CYS A 1 95 ? -6.285 9.836 1.687 1 89.38 95 CYS A N 1
ATOM 767 C CA . CYS A 1 95 ? -5.746 8.602 1.13 1 89.38 95 CYS A CA 1
ATOM 768 C C . CYS A 1 95 ? -4.824 8.891 -0.047 1 89.38 95 CYS A C 1
ATOM 770 O O . CYS A 1 95 ? -3.688 8.414 -0.081 1 89.38 95 CYS A O 1
ATOM 772 N N . PRO A 1 96 ? -5.234 9.711 -0.975 1 86.38 96 PRO A N 1
ATOM 773 C CA . PRO A 1 96 ? -4.328 9.984 -2.09 1 86.38 96 PRO A CA 1
ATOM 774 C C . PRO A 1 96 ? -3.033 10.664 -1.646 1 86.38 96 PRO A C 1
ATOM 776 O O . PRO A 1 96 ? -1.96 10.359 -2.178 1 86.38 96 PRO A O 1
ATOM 779 N N . TYR A 1 97 ? -3.098 11.539 -0.686 1 88.56 97 TYR A N 1
ATOM 780 C CA . TYR A 1 97 ? -1.896 12.242 -0.24 1 88.56 97 TYR A CA 1
ATOM 781 C C . TYR A 1 97 ? -0.957 11.289 0.495 1 88.56 97 TYR A C 1
ATOM 783 O O . TYR A 1 97 ? 0.26 11.336 0.298 1 88.56 97 TYR A O 1
ATOM 791 N N . LEU A 1 98 ? -1.546 10.516 1.334 1 89.56 98 LEU A N 1
ATOM 792 C CA . LEU A 1 98 ? -0.706 9.531 2.014 1 89.56 98 LEU A CA 1
ATOM 793 C C . LEU A 1 98 ? -0.08 8.57 1.014 1 89.56 98 LEU A C 1
ATOM 795 O O . LEU A 1 98 ? 1.117 8.281 1.088 1 89.56 98 LEU A O 1
ATOM 799 N N . GLY A 1 99 ? -0.904 8.07 0.132 1 83.94 99 GLY A N 1
ATOM 800 C CA . GLY A 1 99 ? -0.391 7.188 -0.901 1 83.94 99 GLY A CA 1
ATOM 801 C C . GLY A 1 99 ? 0.752 7.793 -1.693 1 83.94 99 GLY A C 1
ATOM 802 O O . GLY A 1 99 ? 1.777 7.145 -1.91 1 83.94 99 GLY A O 1
ATOM 803 N N . ASP A 1 100 ? 0.597 9.008 -2.133 1 81.06 100 ASP A N 1
ATOM 804 C CA . ASP A 1 100 ? 1.595 9.711 -2.939 1 81.06 100 ASP A CA 1
ATOM 805 C C . ASP A 1 100 ? 2.857 9.984 -2.129 1 81.06 100 ASP A C 1
ATOM 807 O O . ASP A 1 100 ? 3.922 10.25 -2.697 1 81.06 100 ASP A O 1
ATOM 811 N N . SER A 1 101 ? 2.721 10.039 -0.843 1 83.38 101 SER A N 1
ATOM 812 C CA . SER A 1 101 ? 3.891 10.227 0.011 1 83.38 101 SER A CA 1
ATOM 813 C C . SER A 1 101 ? 4.848 9.047 -0.104 1 83.38 101 SER A C 1
ATOM 815 O O . SER A 1 101 ? 6.051 9.188 0.125 1 83.38 101 SER A O 1
ATOM 817 N N . PHE A 1 102 ? 4.328 7.957 -0.331 1 72.81 102 PHE A N 1
ATOM 818 C CA . PHE A 1 102 ? 5.137 6.746 -0.415 1 72.81 102 PHE A CA 1
ATOM 819 C C . PHE A 1 102 ? 5.375 6.352 -1.868 1 72.81 102 PHE A C 1
ATOM 821 O O . PHE A 1 102 ? 6.074 5.375 -2.146 1 72.81 102 PHE A O 1
ATOM 828 N N . GLY A 1 103 ? 5.098 7.258 -2.73 1 57.09 103 GLY A N 1
ATOM 829 C CA . GLY A 1 103 ? 5.375 7.055 -4.145 1 57.09 103 GLY A CA 1
ATOM 830 C C . GLY A 1 103 ? 4.121 6.992 -4.992 1 57.09 103 GLY A C 1
ATOM 831 O O . GLY A 1 103 ? 3.047 6.637 -4.5 1 57.09 103 GLY A O 1
ATOM 832 N N . ASN A 1 104 ? 3.691 8.031 -5.723 1 50.88 104 ASN A N 1
ATOM 833 C CA . ASN A 1 104 ? 2.557 8.297 -6.598 1 50.88 104 ASN A CA 1
ATOM 834 C C . ASN A 1 104 ? 2.42 7.223 -7.676 1 50.88 104 ASN A C 1
ATOM 836 O O . ASN A 1 104 ? 3.236 7.156 -8.594 1 50.88 104 ASN A O 1
ATOM 840 N N . ALA A 1 105 ? 1.864 6.09 -7.215 1 47.19 105 ALA A N 1
ATOM 841 C CA . ALA A 1 105 ? 1.464 5.277 -8.359 1 47.19 105 ALA A CA 1
ATOM 842 C C . ALA A 1 105 ? 0.379 5.973 -9.18 1 47.19 105 ALA A C 1
ATOM 844 O O . ALA A 1 105 ? -0.374 6.793 -8.648 1 47.19 105 ALA A O 1
ATOM 845 N N . THR A 1 106 ? 0.511 6.141 -10.406 1 42.94 106 THR A N 1
ATOM 846 C CA . THR A 1 106 ? -0.569 6.602 -11.273 1 42.94 106 THR A CA 1
ATOM 847 C C . THR A 1 106 ? -1.91 6.043 -10.805 1 42.94 106 THR A C 1
ATOM 849 O O . THR A 1 106 ? -1.954 5.07 -10.055 1 42.94 106 THR A O 1
ATOM 852 N N . ARG A 1 107 ? -2.986 6.496 -11.438 1 40.47 107 ARG A N 1
ATOM 853 C CA . ARG A 1 107 ? -4.414 6.23 -11.297 1 40.47 107 ARG A CA 1
ATOM 854 C C . ARG A 1 107 ? -4.691 4.73 -11.312 1 40.47 107 ARG A C 1
ATOM 856 O O . ARG A 1 107 ? -4.152 3.998 -12.141 1 40.47 107 ARG A O 1
ATOM 863 N N . ILE A 1 108 ? -5.176 4.184 -10.164 1 44.5 108 ILE A N 1
ATOM 864 C CA . ILE A 1 108 ? -5.699 2.828 -10.031 1 44.5 108 ILE A CA 1
ATOM 865 C C . ILE A 1 108 ? -6.777 2.588 -11.086 1 44.5 108 ILE A C 1
ATOM 867 O O . ILE A 1 108 ? -7.785 3.293 -11.125 1 44.5 108 ILE A O 1
ATOM 871 N N . ASP A 1 109 ? -6.426 2.375 -12.312 1 45.59 109 ASP A N 1
ATOM 872 C CA . ASP A 1 109 ? -7.484 1.918 -13.211 1 45.59 109 ASP A CA 1
ATOM 873 C C . ASP A 1 109 ? -7.832 0.455 -12.945 1 45.59 109 ASP A C 1
ATOM 875 O O . ASP A 1 109 ? -6.961 -0.416 -13.008 1 45.59 109 ASP A O 1
ATOM 879 N N . TYR A 1 110 ? -8.93 0.381 -12.117 1 45.59 110 TYR A N 1
ATOM 880 C CA . TYR A 1 110 ? -9.5 -0.948 -11.922 1 45.59 110 TYR A CA 1
ATOM 881 C C . TYR A 1 110 ? -9.953 -1.547 -13.25 1 45.59 110 TYR A C 1
ATOM 883 O O . TYR A 1 110 ? -10.711 -0.921 -13.992 1 45.59 110 TYR A O 1
ATOM 891 N N . GLY A 1 111 ? -9.055 -2.26 -14.055 1 50.56 111 GLY A N 1
ATOM 892 C CA . GLY A 1 111 ? -9.453 -3.023 -15.227 1 50.56 111 GLY A CA 1
ATOM 893 C C . GLY A 1 111 ? -9.094 -4.492 -15.133 1 50.56 111 GLY A C 1
ATOM 894 O O . GLY A 1 111 ? -8.711 -4.977 -14.07 1 50.56 111 GLY A O 1
ATOM 895 N N . SER A 1 112 ? -9.555 -5.477 -15.969 1 57.66 112 SER A N 1
ATOM 896 C CA . SER A 1 112 ? -9.219 -6.891 -16.125 1 57.66 112 SER A CA 1
ATOM 897 C C . SER A 1 112 ? -7.738 -7.141 -15.867 1 57.66 112 SER A C 1
ATOM 899 O O . SER A 1 112 ? -7.34 -8.266 -15.562 1 57.66 112 SER A O 1
ATOM 901 N N . GLY A 1 113 ? -7.035 -6.156 -15.633 1 64.38 113 GLY A N 1
ATOM 902 C CA . GLY A 1 113 ? -5.594 -6.215 -15.445 1 64.38 113 GLY A CA 1
ATOM 903 C C . GLY A 1 113 ? -5.195 -6.586 -14.023 1 64.38 113 GLY A C 1
ATOM 904 O O . GLY A 1 113 ? -4.195 -7.277 -13.82 1 64.38 113 GLY A O 1
ATOM 905 N N . HIS A 1 114 ? -6.121 -6.523 -12.984 1 75.25 114 HIS A N 1
ATOM 906 C CA . HIS A 1 114 ? -5.785 -6.773 -11.586 1 75.25 114 HIS A CA 1
ATOM 907 C C . HIS A 1 114 ? -5.77 -8.266 -11.281 1 75.25 114 HIS A C 1
ATOM 909 O O . HIS A 1 114 ? -4.848 -8.758 -10.625 1 75.25 114 HIS A O 1
ATOM 915 N N . GLU A 1 115 ? -6.715 -8.992 -11.914 1 81.06 115 GLU A N 1
ATOM 916 C CA . GLU A 1 115 ? -6.801 -10.43 -11.672 1 81.06 115 GLU A CA 1
ATOM 917 C C . GLU A 1 115 ? -5.641 -11.172 -12.328 1 81.06 115 GLU A C 1
ATOM 919 O O . GLU A 1 115 ? -5.105 -12.125 -11.766 1 81.06 115 GLU A O 1
ATOM 924 N N . SER A 1 116 ? -5.344 -10.695 -13.461 1 87.06 116 SER A N 1
ATOM 925 C CA . SER A 1 116 ? -4.242 -11.336 -14.172 1 87.06 116 SER A CA 1
ATOM 926 C C . SER A 1 116 ? -2.92 -11.133 -13.445 1 87.06 116 SER A C 1
ATOM 928 O O . SER A 1 116 ? -2.098 -12.047 -13.367 1 87.06 116 SER A O 1
ATOM 930 N N . CYS A 1 117 ? -2.744 -9.945 -12.922 1 89.5 117 CYS A N 1
ATOM 931 C CA . CYS A 1 117 ? -1.515 -9.664 -12.188 1 89.5 117 CYS A CA 1
ATOM 932 C C . CYS A 1 117 ? -1.401 -10.555 -10.953 1 89.5 117 CYS A C 1
ATOM 934 O O . CYS A 1 117 ? -0.309 -11.008 -10.609 1 89.5 117 CYS A O 1
ATOM 936 N N . PHE A 1 118 ? -2.559 -10.82 -10.344 1 93.38 118 PHE A N 1
ATOM 937 C CA . PHE A 1 118 ? -2.539 -11.68 -9.164 1 93.38 118 PHE A CA 1
ATOM 938 C C . PHE A 1 118 ? -2.188 -13.109 -9.547 1 93.38 118 PHE A C 1
ATOM 940 O O . PHE A 1 118 ? -1.419 -13.773 -8.852 1 93.38 118 PHE A O 1
ATOM 947 N N . ALA A 1 119 ? -2.752 -13.547 -10.656 1 94.44 119 ALA A N 1
ATOM 948 C CA . ALA A 1 119 ? -2.426 -14.891 -11.141 1 94.44 119 ALA A CA 1
ATOM 949 C C . ALA A 1 119 ? -0.937 -15.016 -11.445 1 94.44 119 ALA A C 1
ATOM 951 O O . ALA A 1 119 ? -0.313 -16.031 -11.125 1 94.44 119 ALA A O 1
ATOM 952 N N . ILE A 1 120 ? -0.404 -14.031 -12.047 1 94.75 120 ILE A N 1
ATOM 953 C CA . ILE A 1 120 ? 1.015 -14.031 -12.383 1 94.75 120 ILE A CA 1
ATOM 954 C C . ILE A 1 120 ? 1.852 -14.008 -11.109 1 94.75 120 ILE A C 1
ATOM 956 O O . ILE A 1 120 ? 2.873 -14.695 -11.016 1 94.75 120 ILE A O 1
ATOM 960 N N . PHE A 1 121 ? 1.439 -13.25 -10.078 1 96.06 121 PHE A N 1
ATOM 961 C CA . PHE A 1 121 ? 2.074 -13.242 -8.766 1 96.06 121 PHE A CA 1
ATOM 962 C C . PHE A 1 121 ? 2.145 -14.656 -8.195 1 96.06 121 PHE A C 1
ATOM 964 O O . PHE A 1 121 ? 3.211 -15.109 -7.77 1 96.06 121 PHE A O 1
ATOM 971 N N . LEU A 1 122 ? 1.036 -15.375 -8.32 1 97.81 122 LEU A N 1
ATOM 972 C CA . LEU A 1 122 ? 0.987 -16.734 -7.805 1 97.81 122 LEU A CA 1
ATOM 973 C C . LEU A 1 122 ? 1.858 -17.672 -8.641 1 97.81 122 LEU A C 1
ATOM 975 O O . LEU A 1 122 ? 2.561 -18.516 -8.102 1 97.81 122 LEU A O 1
ATOM 979 N N . LEU A 1 123 ? 1.796 -17.469 -9.914 1 97.69 123 LEU A N 1
ATOM 980 C CA . LEU A 1 123 ? 2.633 -18.266 -10.805 1 97.69 123 LEU A CA 1
ATOM 981 C C . LEU A 1 123 ? 4.105 -18.109 -10.445 1 97.69 123 LEU A C 1
ATOM 983 O O . LEU A 1 123 ? 4.844 -19.109 -10.391 1 97.69 123 LEU A O 1
ATOM 987 N N . CYS A 1 124 ? 4.523 -16.891 -10.148 1 97.75 124 CYS A N 1
ATOM 988 C CA . CYS A 1 124 ? 5.906 -16.656 -9.766 1 97.75 124 CYS A CA 1
ATOM 989 C C . CYS A 1 124 ? 6.25 -17.375 -8.469 1 97.75 124 CYS A C 1
ATOM 991 O O . CYS A 1 124 ? 7.352 -17.906 -8.328 1 97.75 124 CYS A O 1
ATOM 993 N N . LEU A 1 125 ? 5.34 -17.406 -7.547 1 98.38 125 LEU A N 1
ATOM 994 C CA . LEU A 1 125 ? 5.574 -18.109 -6.289 1 98.38 125 LEU A CA 1
ATOM 995 C C . LEU A 1 125 ? 5.762 -19.609 -6.527 1 98.38 125 LEU A C 1
ATOM 997 O O . LEU A 1 125 ? 6.551 -20.266 -5.836 1 98.38 125 LEU A O 1
ATOM 1001 N N . TYR A 1 126 ? 4.992 -20.125 -7.539 1 98.31 126 TYR A N 1
ATOM 1002 C CA . TYR A 1 126 ? 5.176 -21.531 -7.906 1 98.31 126 TYR A CA 1
ATOM 1003 C C . TYR A 1 126 ? 6.512 -21.734 -8.609 1 98.31 126 TYR A C 1
ATOM 1005 O O . TYR A 1 126 ? 7.219 -22.703 -8.336 1 98.31 126 TYR A O 1
ATOM 1013 N N . ARG A 1 127 ? 6.859 -20.828 -9.438 1 97.5 127 ARG A N 1
ATOM 1014 C CA . ARG A 1 127 ? 8.062 -20.953 -10.25 1 97.5 127 ARG A CA 1
ATOM 1015 C C . ARG A 1 127 ? 9.312 -20.938 -9.391 1 97.5 127 ARG A C 1
ATOM 1017 O O . ARG A 1 127 ? 10.32 -21.562 -9.727 1 97.5 127 ARG A O 1
ATOM 1024 N N . ILE A 1 128 ? 9.258 -20.281 -8.258 1 97.88 128 ILE A N 1
ATOM 1025 C CA . ILE A 1 128 ? 10.445 -20.219 -7.418 1 97.88 128 ILE A CA 1
ATOM 1026 C C . ILE A 1 128 ? 10.391 -21.312 -6.352 1 97.88 128 ILE A C 1
ATOM 1028 O O . ILE A 1 128 ? 11.297 -21.438 -5.527 1 97.88 128 ILE A O 1
ATOM 1032 N N . GLY A 1 129 ? 9.289 -22.031 -6.332 1 97.62 129 GLY A N 1
ATOM 1033 C CA . GLY A 1 129 ? 9.172 -23.188 -5.453 1 97.62 129 GLY A CA 1
ATOM 1034 C C . GLY A 1 129 ? 8.609 -22.844 -4.086 1 97.62 129 GLY A C 1
ATOM 1035 O O . GLY A 1 129 ? 8.641 -23.672 -3.174 1 97.62 129 GLY A O 1
ATOM 1036 N N . PHE A 1 130 ? 8.18 -21.641 -3.877 1 98.56 130 PHE A N 1
ATOM 1037 C CA . PHE A 1 130 ? 7.543 -21.266 -2.619 1 98.56 130 PHE A CA 1
ATOM 1038 C C . PHE A 1 130 ? 6.23 -22.016 -2.432 1 98.56 130 PHE A C 1
ATOM 1040 O O . PHE A 1 130 ? 5.918 -22.469 -1.326 1 98.56 130 PHE A O 1
ATOM 1047 N N . LEU A 1 131 ? 5.465 -22.109 -3.518 1 98.38 131 LEU A N 1
ATOM 1048 C CA . LEU A 1 131 ? 4.285 -22.969 -3.578 1 98.38 131 LEU A CA 1
ATOM 1049 C C . LEU A 1 131 ? 4.551 -24.203 -4.438 1 98.38 131 LEU A C 1
ATOM 1051 O O . LEU A 1 131 ? 5.387 -24.156 -5.344 1 98.38 131 LEU A O 1
ATOM 1055 N N . THR A 1 132 ? 3.846 -25.25 -4.145 1 97.75 132 THR A N 1
ATOM 1056 C CA . THR A 1 132 ? 4.02 -26.5 -4.871 1 97.75 132 THR A CA 1
ATOM 1057 C C . THR A 1 132 ? 2.67 -27.062 -5.293 1 97.75 132 THR A C 1
ATOM 1059 O O . THR A 1 132 ? 1.622 -26.516 -4.961 1 97.75 132 THR A O 1
ATOM 1062 N N . ASN A 1 133 ? 2.807 -28.219 -6.008 1 96.31 133 ASN A N 1
ATOM 1063 C CA . ASN A 1 133 ? 1.591 -28.875 -6.473 1 96.31 133 ASN A CA 1
ATOM 1064 C C . ASN A 1 133 ? 0.687 -29.266 -5.305 1 96.31 133 ASN A C 1
ATOM 1066 O O . ASN A 1 133 ? -0.538 -29.281 -5.441 1 96.31 133 ASN A O 1
ATOM 1070 N N . ALA A 1 134 ? 1.258 -29.516 -4.207 1 96.56 134 ALA A N 1
ATOM 1071 C CA . ALA A 1 134 ? 0.489 -29.906 -3.027 1 96.56 134 ALA A CA 1
ATOM 1072 C C . ALA A 1 134 ? -0.386 -28.75 -2.543 1 96.56 134 ALA A C 1
ATOM 1074 O O . ALA A 1 134 ? -1.322 -28.953 -1.767 1 96.56 134 ALA A O 1
ATOM 1075 N N . ASP A 1 135 ? -0.134 -27.562 -3.002 1 97.75 135 ASP A N 1
ATOM 1076 C CA . ASP A 1 135 ? -0.819 -26.359 -2.516 1 97.75 135 ASP A CA 1
ATOM 1077 C C . ASP A 1 135 ? -1.973 -25.984 -3.438 1 97.75 135 ASP A C 1
ATOM 1079 O O . ASP A 1 135 ? -2.736 -25.062 -3.133 1 97.75 135 ASP A O 1
ATOM 1083 N N . HIS A 1 136 ? -2.178 -26.672 -4.539 1 97.31 136 HIS A N 1
ATOM 1084 C CA . HIS A 1 136 ? -3.098 -26.25 -5.59 1 97.31 136 HIS A CA 1
ATOM 1085 C C . HIS A 1 136 ? -4.5 -26.016 -5.035 1 97.31 136 HIS A C 1
ATOM 1087 O O . HIS A 1 136 ? -5.082 -24.953 -5.227 1 97.31 136 HIS A O 1
ATOM 1093 N N . GLN A 1 137 ? -4.949 -26.938 -4.371 1 96.81 137 GLN A N 1
ATOM 1094 C CA . GLN A 1 137 ? -6.32 -26.828 -3.889 1 96.81 137 GLN A CA 1
ATOM 1095 C C . GLN A 1 137 ? -6.469 -25.688 -2.889 1 96.81 137 GLN A C 1
ATOM 1097 O O . GLN A 1 137 ? -7.438 -24.922 -2.947 1 96.81 137 GLN A O 1
ATOM 1102 N N . ALA A 1 138 ? -5.578 -25.594 -1.956 1 97 138 ALA A N 1
ATOM 1103 C CA . ALA A 1 138 ? -5.625 -24.516 -0.962 1 97 138 ALA A CA 1
ATOM 1104 C C . ALA A 1 138 ? -5.547 -23.156 -1.629 1 97 138 ALA A C 1
ATOM 1106 O O . ALA A 1 138 ? -6.227 -22.219 -1.206 1 97 138 ALA A O 1
ATOM 1107 N N . VAL A 1 139 ? -4.707 -23.062 -2.633 1 97.62 139 VAL A N 1
ATOM 1108 C CA . VAL A 1 139 ? -4.566 -21.781 -3.342 1 97.62 139 VAL A CA 1
ATOM 1109 C C . VAL A 1 139 ? -5.895 -21.406 -3.988 1 97.62 139 VAL A C 1
ATOM 1111 O O . VAL A 1 139 ? -6.344 -20.266 -3.869 1 97.62 139 VAL A O 1
ATOM 1114 N N . VAL A 1 140 ? -6.559 -22.328 -4.617 1 96.38 140 VAL A N 1
ATOM 1115 C CA . VAL A 1 140 ? -7.805 -22.047 -5.32 1 96.38 140 VAL A CA 1
ATOM 1116 C C . VAL A 1 140 ? -8.914 -21.75 -4.312 1 96.38 140 VAL A C 1
ATOM 1118 O O . VAL A 1 140 ? -9.648 -20.766 -4.453 1 96.38 140 VAL A O 1
ATOM 1121 N N . LEU A 1 141 ? -8.914 -22.469 -3.268 1 95.81 141 LEU A N 1
ATOM 1122 C CA . LEU A 1 141 ? -10.102 -22.438 -2.414 1 95.81 141 LEU A CA 1
ATOM 1123 C C . LEU A 1 141 ? -9.93 -21.453 -1.271 1 95.81 141 LEU A C 1
ATOM 1125 O O . LEU A 1 141 ? -10.906 -21.062 -0.636 1 95.81 141 LEU A O 1
ATOM 1129 N N . ARG A 1 142 ? -8.734 -21.047 -0.981 1 95.31 142 ARG A N 1
ATOM 1130 C CA . ARG A 1 142 ? -8.523 -20.203 0.192 1 95.31 142 ARG A CA 1
ATOM 1131 C C . ARG A 1 142 ? -7.871 -18.875 -0.195 1 95.31 142 ARG A C 1
ATOM 1133 O O . ARG A 1 142 ? -8.195 -17.828 0.365 1 95.31 142 ARG A O 1
ATOM 1140 N N . VAL A 1 143 ? -6.938 -18.953 -1.142 1 95.94 143 VAL A N 1
ATOM 1141 C CA . VAL A 1 143 ? -6.207 -17.75 -1.513 1 95.94 143 VAL A CA 1
ATOM 1142 C C . VAL A 1 143 ? -7.043 -16.906 -2.482 1 95.94 143 VAL A C 1
ATOM 1144 O O . VAL A 1 143 ? -7.238 -15.711 -2.273 1 95.94 143 VAL A O 1
ATOM 1147 N N . PHE A 1 144 ? -7.633 -17.547 -3.535 1 90.75 144 PHE A N 1
ATOM 1148 C CA . PHE A 1 144 ? -8.383 -16.812 -4.555 1 90.75 144 PHE A CA 1
ATOM 1149 C C . PHE A 1 144 ? -9.68 -16.266 -3.979 1 90.75 144 PHE A C 1
ATOM 1151 O O . PHE A 1 144 ? -10.273 -15.344 -4.547 1 90.75 144 PHE A O 1
ATOM 1158 N N . VAL A 1 145 ? -10.094 -16.719 -2.818 1 86.5 145 VAL A N 1
ATOM 1159 C CA . VAL A 1 145 ? -11.367 -16.266 -2.246 1 86.5 145 VAL A CA 1
ATOM 1160 C C . VAL A 1 145 ? -11.148 -15.008 -1.414 1 86.5 145 VAL A C 1
ATOM 1162 O O . VAL A 1 145 ? -12.102 -14.383 -0.963 1 86.5 145 VAL A O 1
ATOM 1165 N N . LYS A 1 146 ? -9.938 -14.773 -1.224 1 81.94 146 LYS A N 1
ATOM 1166 C CA . LYS A 1 146 ? -9.641 -13.516 -0.532 1 81.94 146 LYS A CA 1
ATOM 1167 C C . LYS A 1 146 ? -9.914 -12.32 -1.433 1 81.94 146 LYS A C 1
ATOM 1169 O O . LYS A 1 146 ? -10.438 -11.297 -0.977 1 81.94 146 LYS A O 1
ATOM 1174 N N . MET B 1 1 ? -4.039 26.672 13.695 1 79.69 1 MET B N 1
ATOM 1175 C CA . MET B 1 1 ? -4.547 26.438 12.352 1 79.69 1 MET B CA 1
ATOM 1176 C C . MET B 1 1 ? -6.07 26.344 12.344 1 79.69 1 MET B C 1
ATOM 1178 O O . MET B 1 1 ? -6.664 25.828 13.289 1 79.69 1 MET B O 1
ATOM 1182 N N . LYS B 1 2 ? -6.617 26.969 11.359 1 89.25 2 LYS B N 1
ATOM 1183 C CA . LYS B 1 2 ? -8.078 26.953 11.266 1 89.25 2 LYS B CA 1
ATOM 1184 C C . LYS B 1 2 ? -8.578 25.578 10.828 1 89.25 2 LYS B C 1
ATOM 1186 O O . LYS B 1 2 ? -7.988 24.938 9.945 1 89.25 2 LYS B O 1
ATOM 1191 N N . THR B 1 3 ? -9.594 25.109 11.508 1 94.25 3 THR B N 1
ATOM 1192 C CA . THR B 1 3 ? -10.156 23.797 11.195 1 94.25 3 THR B CA 1
ATOM 1193 C C . THR B 1 3 ? -11.422 23.938 10.359 1 94.25 3 THR B C 1
ATOM 1195 O O . THR B 1 3 ? -12.039 25.016 10.336 1 94.25 3 THR B O 1
ATOM 1198 N N . VAL B 1 4 ? -11.766 22.922 9.648 1 94.69 4 VAL B N 1
ATOM 1199 C CA . VAL B 1 4 ? -13.039 22.859 8.93 1 94.69 4 VAL B CA 1
ATOM 1200 C C . VAL B 1 4 ? -14.086 22.156 9.781 1 94.69 4 VAL B C 1
ATOM 1202 O O . VAL B 1 4 ? -13.742 21.375 10.672 1 94.69 4 VAL B O 1
ATOM 1205 N N . ASP B 1 5 ? -15.32 22.5 9.578 1 94.69 5 ASP B N 1
ATOM 1206 C CA . ASP B 1 5 ? -16.422 21.75 10.188 1 94.69 5 ASP B CA 1
ATOM 1207 C C . ASP B 1 5 ? -16.672 20.438 9.438 1 94.69 5 ASP B C 1
ATOM 1209 O O . ASP B 1 5 ? -17.344 20.438 8.406 1 94.69 5 ASP B O 1
ATOM 1213 N N . VAL B 1 6 ? -16.188 19.375 10.008 1 93.12 6 VAL B N 1
ATOM 1214 C CA . VAL B 1 6 ? -16.172 18.094 9.328 1 93.12 6 VAL B CA 1
ATOM 1215 C C . VAL B 1 6 ? -17.609 17.641 9.031 1 93.12 6 VAL B C 1
ATOM 1217 O O . VAL B 1 6 ? -17.844 16.891 8.078 1 93.12 6 VAL B O 1
ATOM 1220 N N . ARG B 1 7 ? -18.688 18.078 9.797 1 91.88 7 ARG B N 1
ATOM 1221 C CA . ARG B 1 7 ? -20.078 17.672 9.609 1 91.88 7 ARG B CA 1
ATOM 1222 C C . ARG B 1 7 ? -20.703 18.375 8.414 1 91.88 7 ARG B C 1
ATOM 1224 O O . ARG B 1 7 ? -21.641 17.859 7.805 1 91.88 7 ARG B O 1
ATOM 1231 N N . HIS B 1 8 ? -20.016 19.469 8.023 1 91.62 8 HIS B N 1
ATOM 1232 C CA . HIS B 1 8 ? -20.625 20.25 6.961 1 91.62 8 HIS B CA 1
ATOM 1233 C C . HIS B 1 8 ? -19.672 20.406 5.777 1 91.62 8 HIS B C 1
ATOM 1235 O O . HIS B 1 8 ? -20.031 21.031 4.766 1 91.62 8 HIS B O 1
ATOM 1241 N N . HIS B 1 9 ? -18.516 19.969 5.926 1 93.75 9 HIS B N 1
ATOM 1242 C CA . HIS B 1 9 ? -17.531 20.062 4.863 1 93.75 9 HIS B CA 1
ATOM 1243 C C . HIS B 1 9 ? -17.734 18.969 3.82 1 93.75 9 HIS B C 1
ATOM 1245 O O . HIS B 1 9 ? -18.016 17.812 4.168 1 93.75 9 HIS B O 1
ATOM 1251 N N . THR B 1 10 ? -17.688 19.297 2.543 1 93.56 10 THR B N 1
ATOM 1252 C CA . THR B 1 10 ? -17.703 18.328 1.456 1 93.56 10 THR B CA 1
ATOM 1253 C C . THR B 1 10 ? -16.281 17.953 1.039 1 93.56 10 THR B C 1
ATOM 1255 O O . THR B 1 10 ? -15.539 18.797 0.534 1 93.56 10 THR B O 1
ATOM 1258 N N . PHE B 1 11 ? -15.992 16.766 1.262 1 95.19 11 PHE B N 1
ATOM 1259 C CA . PHE B 1 11 ? -14.68 16.25 0.885 1 95.19 11 PHE B CA 1
ATOM 1260 C C . PHE B 1 11 ? -14.672 15.789 -0.565 1 95.19 11 PHE B C 1
ATOM 1262 O O . PHE B 1 11 ? -15.633 15.164 -1.024 1 95.19 11 PHE B O 1
ATOM 1269 N N . VAL B 1 12 ? -13.57 16.125 -1.202 1 91.12 12 VAL B N 1
ATOM 1270 C CA . VAL B 1 12 ? -13.461 15.789 -2.619 1 91.12 12 VAL B CA 1
ATOM 1271 C C . VAL B 1 12 ? -12.117 15.125 -2.895 1 91.12 12 VAL B C 1
ATOM 1273 O O . VAL B 1 12 ? -11.086 15.562 -2.373 1 91.12 12 VAL B O 1
ATOM 1276 N N . GLU B 1 13 ? -12.156 14.055 -3.699 1 88.94 13 GLU B N 1
ATOM 1277 C CA . GLU B 1 13 ? -10.914 13.406 -4.094 1 88.94 13 GLU B CA 1
ATOM 1278 C C . GLU B 1 13 ? -9.992 14.375 -4.836 1 88.94 13 GLU B C 1
ATOM 1280 O O . GLU B 1 13 ? -10.422 15.047 -5.781 1 88.94 13 GLU B O 1
ATOM 1285 N N . PRO B 1 14 ? -8.789 14.453 -4.352 1 86.06 14 PRO B N 1
ATOM 1286 C CA . PRO B 1 14 ? -7.875 15.375 -5.016 1 86.06 14 PRO B CA 1
ATOM 1287 C C . PRO B 1 14 ? -7.57 14.977 -6.457 1 86.06 14 PRO B C 1
ATOM 1289 O O . PRO B 1 14 ? -7.535 13.781 -6.777 1 86.06 14 PRO B O 1
ATOM 1292 N N . VAL B 1 15 ? -7.453 15.898 -7.23 1 81.69 15 VAL B N 1
ATOM 1293 C CA . VAL B 1 15 ? -7.066 15.688 -8.625 1 81.69 15 VAL B CA 1
ATOM 1294 C C . VAL B 1 15 ? -5.812 16.5 -8.938 1 81.69 15 VAL B C 1
ATOM 1296 O O . VAL B 1 15 ? -5.613 17.594 -8.391 1 81.69 15 VAL B O 1
ATOM 1299 N N . ARG B 1 16 ? -5.008 15.906 -9.805 1 78.56 16 ARG B N 1
ATOM 1300 C CA . ARG B 1 16 ? -3.814 16.641 -10.211 1 78.56 16 ARG B CA 1
ATOM 1301 C C . ARG B 1 16 ? -4.18 17.938 -10.906 1 78.56 16 ARG B C 1
ATOM 1303 O O . ARG B 1 16 ? -4.961 17.953 -11.859 1 78.56 16 ARG B O 1
ATOM 1310 N N . ARG B 1 17 ? -3.602 19.062 -10.312 1 79.62 17 ARG B N 1
ATOM 1311 C CA . ARG B 1 17 ? -3.92 20.375 -10.891 1 79.62 17 ARG B CA 1
ATOM 1312 C C . ARG B 1 17 ? -2.672 21.047 -11.453 1 79.62 17 ARG B C 1
ATOM 1314 O O . ARG B 1 17 ? -2.77 21.969 -12.25 1 79.62 17 ARG B O 1
ATOM 1321 N N . ILE B 1 18 ? -1.529 20.578 -11.023 1 78.38 18 ILE B N 1
ATOM 1322 C CA . ILE B 1 18 ? -0.275 21.094 -11.562 1 78.38 18 ILE B CA 1
ATOM 1323 C C . ILE B 1 18 ? 0.233 20.172 -12.664 1 78.38 18 ILE B C 1
ATOM 1325 O O . ILE B 1 18 ? 0.827 19.125 -12.383 1 78.38 18 ILE B O 1
ATOM 1329 N N . LEU B 1 19 ? 0.032 20.406 -13.883 1 76.56 19 LEU B N 1
ATOM 1330 C CA . LEU B 1 19 ? 0.347 19.562 -15.023 1 76.56 19 LEU B CA 1
ATOM 1331 C C . LEU B 1 19 ? 1.575 20.078 -15.766 1 76.56 19 LEU B C 1
ATOM 1333 O O . LEU B 1 19 ? 2.244 19.312 -16.469 1 76.56 19 LEU B O 1
ATOM 1337 N N . ASN B 1 20 ? 1.746 21.438 -15.656 1 77.62 20 ASN B N 1
ATOM 1338 C CA . ASN B 1 20 ? 2.893 22.047 -16.312 1 77.62 20 ASN B CA 1
ATOM 1339 C C . ASN B 1 20 ? 3.443 23.219 -15.5 1 77.62 20 ASN B C 1
ATOM 1341 O O . ASN B 1 20 ? 2.914 23.547 -14.438 1 77.62 20 ASN B O 1
ATOM 1345 N N . VAL B 1 21 ? 4.547 23.75 -16.047 1 79.38 21 VAL B N 1
ATOM 1346 C CA . VAL B 1 21 ? 5.273 24.781 -15.312 1 79.38 21 VAL B CA 1
ATOM 1347 C C . VAL B 1 21 ? 4.379 26 -15.133 1 79.38 21 VAL B C 1
ATOM 1349 O O . VAL B 1 21 ? 4.52 26.75 -14.156 1 79.38 21 VAL B O 1
ATOM 1352 N N . PHE B 1 22 ? 3.51 26.203 -16.047 1 84 22 PHE B N 1
ATOM 1353 C CA . PHE B 1 22 ? 2.621 27.359 -15.953 1 84 22 PHE B CA 1
ATOM 1354 C C . PHE B 1 22 ? 1.616 27.172 -14.82 1 84 22 PHE B C 1
ATOM 1356 O O . PHE B 1 22 ? 1.252 28.141 -14.148 1 84 22 PHE B O 1
ATOM 1363 N N . ASP B 1 23 ? 1.236 26 -14.609 1 82.06 23 ASP B N 1
ATOM 1364 C CA . ASP B 1 23 ? 0.323 25.688 -13.516 1 82.06 23 ASP B CA 1
ATOM 1365 C C . ASP B 1 23 ? 0.989 25.922 -12.164 1 82.06 23 ASP B C 1
ATOM 1367 O O . ASP B 1 23 ? 0.317 26.25 -11.18 1 82.06 23 ASP B O 1
ATOM 1371 N N . MET B 1 24 ? 2.301 25.797 -12.18 1 83.19 24 MET B N 1
ATOM 1372 C CA . MET B 1 24 ? 3.049 25.953 -10.938 1 83.19 24 MET B CA 1
ATOM 1373 C C . MET B 1 24 ? 2.965 27.391 -10.438 1 83.19 24 MET B C 1
ATOM 1375 O O . MET B 1 24 ? 2.812 27.641 -9.234 1 83.19 24 MET B O 1
ATOM 1379 N N . LYS B 1 25 ? 3.088 28.219 -11.32 1 84.19 25 LYS B N 1
ATOM 1380 C CA . LYS B 1 25 ? 2.994 29.625 -10.969 1 84.19 25 LYS B CA 1
ATOM 1381 C C . LYS B 1 25 ? 1.647 29.953 -10.32 1 84.19 25 LYS B C 1
ATOM 1383 O O . LYS B 1 25 ? 1.588 30.641 -9.305 1 84.19 25 LYS B O 1
ATOM 1388 N N . HIS B 1 26 ? 0.596 29.438 -10.891 1 87.75 26 HIS B N 1
ATOM 1389 C CA . HIS B 1 26 ? -0.733 29.641 -10.328 1 87.75 26 HIS B CA 1
ATOM 1390 C C . HIS B 1 26 ? -0.83 29.047 -8.922 1 87.75 26 HIS B C 1
ATOM 1392 O O . HIS B 1 26 ? -1.448 29.641 -8.039 1 87.75 26 HIS B O 1
ATOM 1398 N N . PHE B 1 27 ? -0.215 27.953 -8.812 1 87.62 27 PHE B N 1
ATOM 1399 C CA . PHE B 1 27 ? -0.236 27.297 -7.516 1 87.62 27 PHE B CA 1
ATOM 1400 C C . PHE B 1 27 ? 0.462 28.141 -6.461 1 87.62 27 PHE B C 1
ATOM 1402 O O . PHE B 1 27 ? -0.034 28.297 -5.344 1 87.62 27 PHE B O 1
ATOM 1409 N N . TYR B 1 28 ? 1.519 28.844 -6.793 1 89.19 28 TYR B N 1
ATOM 1410 C CA . TYR B 1 28 ? 2.311 29.625 -5.855 1 89.19 28 TYR B CA 1
ATOM 1411 C C . TYR B 1 28 ? 1.524 30.844 -5.352 1 89.19 28 TYR B C 1
ATOM 1413 O O . TYR B 1 28 ? 1.825 31.375 -4.289 1 89.19 28 TYR B O 1
A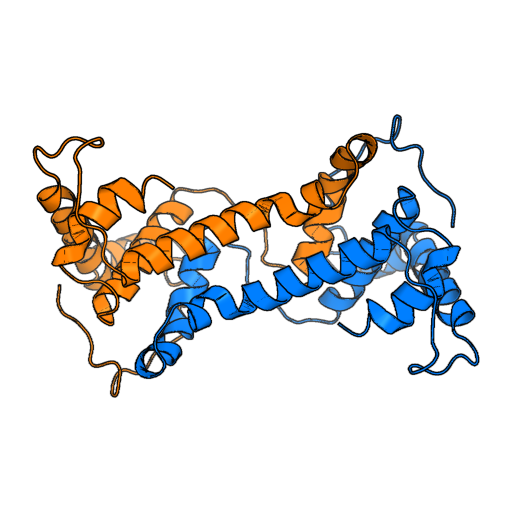TOM 1421 N N . PHE B 1 29 ? 0.505 31.156 -6.062 1 91.19 29 PHE B N 1
ATOM 1422 C CA . PHE B 1 29 ? -0.279 32.312 -5.68 1 91.19 29 PHE B CA 1
ATOM 1423 C C . PHE B 1 29 ? -1.625 31.906 -5.102 1 91.19 29 PHE B C 1
ATOM 1425 O O . PHE B 1 29 ? -2.477 32.75 -4.824 1 91.19 29 PHE B O 1
ATOM 1432 N N . SER B 1 30 ? -1.721 30.688 -4.934 1 90.38 30 SER B N 1
ATOM 1433 C CA . SER B 1 30 ? -2.994 30.188 -4.43 1 90.38 30 SER B CA 1
ATOM 1434 C C . SER B 1 30 ? -3.057 30.266 -2.908 1 90.38 30 SER B C 1
ATOM 1436 O O . SER B 1 30 ? -2.025 30.359 -2.242 1 90.38 30 SER B O 1
ATOM 1438 N N . GLU B 1 31 ? -4.25 30.281 -2.406 1 92.5 31 GLU B N 1
ATOM 1439 C CA . GLU B 1 31 ? -4.484 30.219 -0.966 1 92.5 31 GLU B CA 1
ATOM 1440 C C . GLU B 1 31 ? -3.967 28.922 -0.368 1 92.5 31 GLU B C 1
ATOM 1442 O O . GLU B 1 31 ? -3.449 28.906 0.75 1 92.5 31 GLU B O 1
ATOM 1447 N N . SER B 1 32 ? -4.094 27.906 -1.114 1 90.75 32 SER B N 1
ATOM 1448 C CA . SER B 1 32 ? -3.654 26.594 -0.639 1 90.75 32 SER B CA 1
ATOM 1449 C C . SER B 1 32 ? -2.145 26.578 -0.422 1 90.75 32 SER B C 1
ATOM 1451 O O . SER B 1 32 ? -1.663 25.984 0.548 1 90.75 32 SER B O 1
ATOM 1453 N N . TYR B 1 33 ? -1.473 27.156 -1.329 1 91.25 33 TYR B N 1
ATOM 1454 C CA . TYR B 1 33 ? -0.022 27.219 -1.191 1 91.25 33 TYR B CA 1
ATOM 1455 C C . TYR B 1 33 ? 0.373 28.016 0.05 1 91.25 33 TYR B C 1
ATOM 1457 O O . TYR B 1 33 ? 1.233 27.578 0.821 1 91.25 33 TYR B O 1
ATOM 1465 N N . GLN B 1 34 ? -0.208 29.125 0.219 1 94.19 34 GLN B N 1
ATOM 1466 C CA . GLN B 1 34 ? 0.072 29.938 1.395 1 94.19 34 GLN B CA 1
ATOM 1467 C C . GLN B 1 34 ? -0.245 29.172 2.68 1 94.19 34 GLN B C 1
ATOM 1469 O O . GLN B 1 34 ? 0.501 29.266 3.658 1 94.19 34 GLN B O 1
ATOM 1474 N N . MET B 1 35 ? -1.361 28.547 2.67 1 95.06 35 MET B N 1
ATOM 1475 C CA . MET B 1 35 ? -1.745 27.734 3.826 1 95.06 35 MET B CA 1
ATOM 1476 C C . MET B 1 35 ? -0.673 26.703 4.148 1 95.06 35 MET B C 1
ATOM 1478 O O . MET B 1 35 ? -0.321 26.516 5.312 1 95.06 35 MET B O 1
ATOM 1482 N N . LEU B 1 36 ? -0.207 26.078 3.137 1 94.88 36 LEU B N 1
ATOM 1483 C CA . LEU B 1 36 ? 0.848 25.094 3.316 1 94.88 36 LEU B CA 1
ATOM 1484 C C . LEU B 1 36 ? 2.105 25.734 3.891 1 94.88 36 LEU B C 1
ATOM 1486 O O . LEU B 1 36 ? 2.709 25.203 4.824 1 94.88 36 LEU B O 1
ATOM 1490 N N . LEU B 1 37 ? 2.482 26.844 3.357 1 95.06 37 LEU B N 1
ATOM 1491 C CA . LEU B 1 37 ? 3.666 27.547 3.838 1 95.06 37 LEU B CA 1
ATOM 1492 C C . LEU B 1 37 ? 3.5 27.953 5.301 1 95.06 37 LEU B C 1
ATOM 1494 O O . LEU B 1 37 ? 4.422 27.781 6.102 1 95.06 37 LEU B O 1
ATOM 1498 N N . ASP B 1 38 ? 2.375 28.484 5.574 1 96.31 38 ASP B N 1
ATOM 1499 C CA . ASP B 1 38 ? 2.086 28.891 6.945 1 96.31 38 ASP B CA 1
ATOM 1500 C C . ASP B 1 38 ? 2.154 27.703 7.898 1 96.31 38 ASP B C 1
ATOM 1502 O O . ASP B 1 38 ? 2.688 27.812 9 1 96.31 38 ASP B O 1
ATOM 1506 N N . PHE B 1 39 ? 1.574 26.688 7.461 1 96.94 39 PHE B N 1
ATOM 1507 C CA . PHE B 1 39 ? 1.588 25.453 8.234 1 96.94 39 PHE B CA 1
ATOM 1508 C C . PHE B 1 39 ? 3.018 25.016 8.539 1 96.94 39 PHE B C 1
ATOM 1510 O O . PHE B 1 39 ? 3.359 24.766 9.695 1 96.94 39 PHE B O 1
ATOM 1517 N N . LEU B 1 40 ? 3.832 24.984 7.539 1 96.31 40 LEU B N 1
ATOM 1518 C CA . LEU B 1 40 ? 5.223 24.578 7.707 1 96.31 40 LEU B CA 1
ATOM 1519 C C . LEU B 1 40 ? 5.965 25.531 8.633 1 96.31 40 LEU B C 1
ATOM 1521 O O . LEU B 1 40 ? 6.789 25.109 9.445 1 96.31 40 LEU B O 1
ATOM 1525 N N . HIS B 1 41 ? 5.695 26.766 8.484 1 96.44 41 HIS B N 1
ATOM 1526 C CA . HIS B 1 41 ? 6.305 27.766 9.352 1 96.44 41 HIS B CA 1
ATOM 1527 C C . HIS B 1 41 ? 5.891 27.562 10.805 1 96.44 41 HIS B C 1
ATOM 1529 O O . HIS B 1 41 ? 6.723 27.672 11.711 1 96.44 41 HIS B O 1
ATOM 1535 N N . GLU B 1 42 ? 4.633 27.297 10.992 1 96.81 42 GLU B N 1
ATOM 1536 C CA . GLU B 1 42 ? 4.133 27.047 12.336 1 96.81 42 GLU B CA 1
ATOM 1537 C C . GLU B 1 42 ? 4.832 25.859 12.977 1 96.81 42 GLU B C 1
ATOM 1539 O O . GLU B 1 42 ? 5.203 25.906 14.156 1 96.81 42 GLU B O 1
ATOM 1544 N N . LEU B 1 43 ? 4.973 24.797 12.242 1 96.5 43 LEU B N 1
ATOM 1545 C CA . LEU B 1 43 ? 5.66 23.625 12.758 1 96.5 43 LEU B CA 1
ATOM 1546 C C . LEU B 1 43 ? 7.113 23.953 13.094 1 96.5 43 LEU B C 1
ATOM 1548 O O . LEU B 1 43 ? 7.621 23.531 14.141 1 96.5 43 LEU B O 1
ATOM 1552 N N . ASN B 1 44 ? 7.715 24.703 12.156 1 95.69 44 ASN B N 1
ATOM 1553 C CA . ASN B 1 44 ? 9.102 25.094 12.383 1 95.69 44 ASN B CA 1
ATOM 1554 C C . ASN B 1 44 ? 9.25 25.922 13.656 1 95.69 44 ASN B C 1
ATOM 1556 O O . ASN B 1 44 ? 10.148 25.672 14.461 1 95.69 44 ASN B O 1
ATOM 1560 N N . ASP B 1 45 ? 8.367 26.812 13.773 1 96.62 45 ASP B N 1
ATOM 1561 C CA . ASP B 1 45 ? 8.398 27.703 14.938 1 96.62 45 ASP B CA 1
ATOM 1562 C C . ASP B 1 45 ? 8.227 26.906 16.234 1 96.62 45 ASP B C 1
ATOM 1564 O O . ASP B 1 45 ? 8.812 27.25 17.266 1 96.62 45 ASP B O 1
ATOM 1568 N N . ALA B 1 46 ? 7.449 25.859 16.219 1 95.5 46 ALA B N 1
ATOM 1569 C CA . ALA B 1 46 ? 7.113 25.078 17.406 1 95.5 46 ALA B CA 1
ATOM 1570 C C . ALA B 1 46 ? 8.328 24.344 17.938 1 95.5 46 ALA B C 1
ATOM 1572 O O . ALA B 1 46 ? 8.336 23.875 19.078 1 95.5 46 ALA B O 1
ATOM 1573 N N . VAL B 1 47 ? 9.312 24.234 17.172 1 94.38 47 VAL B N 1
ATOM 1574 C CA . VAL B 1 47 ? 10.445 23.438 17.625 1 94.38 47 VAL B CA 1
ATOM 1575 C C . VAL B 1 47 ? 11.703 24.312 17.641 1 94.38 47 VAL B C 1
ATOM 1577 O O . VAL B 1 47 ? 12.82 23.781 17.672 1 94.38 47 VAL B O 1
ATOM 1580 N N . LEU B 1 48 ? 11.43 25.516 17.5 1 93 48 LEU B N 1
ATOM 1581 C CA . LEU B 1 48 ? 12.57 26.422 17.688 1 93 48 LEU B CA 1
ATOM 1582 C C . LEU B 1 48 ? 13.188 26.219 19.062 1 93 48 LEU B C 1
ATOM 1584 O O . LEU B 1 48 ? 12.484 26.219 20.078 1 93 48 LEU B O 1
ATOM 1588 N N . ASN B 1 49 ? 14.469 25.859 19.109 1 92.38 49 ASN B N 1
ATOM 1589 C CA . ASN B 1 49 ? 15.242 25.672 20.344 1 92.38 49 ASN B CA 1
ATOM 1590 C C . ASN B 1 49 ? 14.844 24.375 21.062 1 92.38 49 ASN B C 1
ATOM 1592 O O . ASN B 1 49 ? 14.875 24.328 22.281 1 92.38 49 ASN B O 1
ATOM 1596 N N . VAL B 1 50 ? 14.18 23.484 20.547 1 90.88 50 VAL B N 1
ATOM 1597 C CA . VAL B 1 50 ? 13.867 22.172 21.078 1 90.88 50 VAL B CA 1
ATOM 1598 C C . VAL B 1 50 ? 14.797 21.125 20.453 1 90.88 50 VAL B C 1
ATOM 1600 O O . VAL B 1 50 ? 14.938 21.062 19.234 1 90.88 50 VAL B O 1
ATOM 1603 N N . LYS B 1 51 ? 15.469 20.359 21.234 1 86.44 51 LYS B N 1
ATOM 1604 C CA . LYS B 1 51 ? 16.359 19.312 20.734 1 86.44 51 LYS B CA 1
ATOM 1605 C C . LYS B 1 51 ? 15.57 18.078 20.312 1 86.44 51 LYS B C 1
ATOM 1607 O O . LYS B 1 51 ? 14.516 17.781 20.875 1 86.44 51 LYS B O 1
ATOM 1612 N N . THR B 1 52 ? 16 17.391 19.422 1 83.88 52 THR B N 1
ATOM 1613 C CA . THR B 1 52 ? 15.336 16.203 18.891 1 83.88 52 THR B CA 1
ATOM 1614 C C . THR B 1 52 ? 15.156 15.148 19.969 1 83.88 52 THR B C 1
ATOM 1616 O O . THR B 1 52 ? 14.227 14.344 19.922 1 83.88 52 THR B O 1
ATOM 1619 N N . CYS B 1 53 ? 16.031 15.141 20.953 1 86.44 53 CYS B N 1
ATOM 1620 C CA . CYS B 1 53 ? 16.016 14.117 22 1 86.44 53 CYS B CA 1
ATOM 1621 C C . CYS B 1 53 ? 15.172 14.562 23.188 1 86.44 53 CYS B C 1
ATOM 1623 O O . CYS B 1 53 ? 14.977 13.797 24.125 1 86.44 53 CYS B O 1
ATOM 1625 N N . ASP B 1 54 ? 14.727 15.758 23.125 1 88.38 54 ASP B N 1
ATOM 1626 C CA . ASP B 1 54 ? 13.898 16.234 24.219 1 88.38 54 ASP B CA 1
ATOM 1627 C C . ASP B 1 54 ? 12.633 15.391 24.375 1 88.38 54 ASP B C 1
ATOM 1629 O O . ASP B 1 54 ? 12.109 14.875 23.375 1 88.38 54 ASP B O 1
ATOM 1633 N N . ASP B 1 55 ? 12.258 15.227 25.625 1 91.25 55 ASP B N 1
ATOM 1634 C CA . ASP B 1 55 ? 10.984 14.57 25.875 1 91.25 55 ASP B CA 1
ATOM 1635 C C . ASP B 1 55 ? 9.812 15.469 25.484 1 91.25 55 ASP B C 1
ATOM 1637 O O . ASP B 1 55 ? 9.797 16.656 25.797 1 91.25 55 ASP B O 1
ATOM 1641 N N . VAL B 1 56 ? 9.023 15.039 24.594 1 93.31 56 VAL B N 1
ATOM 1642 C CA . VAL B 1 56 ? 7.844 15.789 24.172 1 93.31 56 VAL B CA 1
ATOM 1643 C C . VAL B 1 56 ? 6.582 14.977 24.469 1 93.31 56 VAL B C 1
ATOM 1645 O O . VAL B 1 56 ? 6.617 13.742 24.453 1 93.31 56 VAL B O 1
ATOM 1648 N N . ALA B 1 57 ? 5.488 15.703 24.812 1 94.5 57 ALA B N 1
ATOM 1649 C CA . ALA B 1 57 ? 4.203 15.039 25.016 1 94.5 57 ALA B CA 1
ATOM 1650 C C . ALA B 1 57 ? 3.666 14.461 23.719 1 94.5 57 ALA B C 1
ATOM 1652 O O . ALA B 1 57 ? 3.668 15.141 22.688 1 94.5 57 ALA B O 1
ATOM 1653 N N . ILE B 1 58 ? 3.287 13.188 23.781 1 96.5 58 ILE B N 1
ATOM 1654 C CA . ILE B 1 58 ? 2.699 12.531 22.609 1 96.5 58 ILE B CA 1
ATOM 1655 C C . ILE B 1 58 ? 1.229 12.219 22.891 1 96.5 58 ILE B C 1
ATOM 1657 O O . ILE B 1 58 ? 0.91 11.375 23.719 1 96.5 58 ILE B O 1
ATOM 1661 N N . GLY B 1 59 ? 0.407 12.938 22.188 1 96.94 59 GLY B N 1
ATOM 1662 C CA . GLY B 1 59 ? -1.021 12.703 22.328 1 96.94 59 GLY B CA 1
ATOM 1663 C C . GLY B 1 59 ? -1.479 11.406 21.703 1 96.94 59 GLY B C 1
ATOM 1664 O O . GLY B 1 59 ? -0.743 10.789 20.922 1 96.94 59 GLY B O 1
ATOM 1665 N N . ASP B 1 60 ? -2.666 11.008 22.016 1 97.62 60 ASP B N 1
ATOM 1666 C CA . ASP B 1 60 ? -3.223 9.734 21.562 1 97.62 60 ASP B CA 1
ATOM 1667 C C . ASP B 1 60 ? -3.271 9.672 20.031 1 97.62 60 ASP B C 1
ATOM 1669 O O . ASP B 1 60 ? -2.91 8.648 19.438 1 97.62 60 ASP B O 1
ATOM 1673 N N . ASN B 1 61 ? -3.738 10.742 19.469 1 98.12 61 ASN B N 1
ATOM 1674 C CA . ASN B 1 61 ? -3.893 10.742 18.031 1 98.12 61 ASN B CA 1
ATOM 1675 C C . ASN B 1 61 ? -2.543 10.688 17.312 1 98.12 61 ASN B C 1
ATOM 1677 O O . ASN B 1 61 ? -2.41 10.055 16.266 1 98.12 61 ASN B O 1
ATOM 1681 N N . VAL B 1 62 ? -1.534 11.305 17.859 1 98.25 62 VAL B N 1
ATOM 1682 C CA . VAL B 1 62 ? -0.19 11.227 17.297 1 98.25 62 VAL B CA 1
ATOM 1683 C C . VAL B 1 62 ? 0.339 9.805 17.422 1 98.25 62 VAL B C 1
ATOM 1685 O O . VAL B 1 62 ? 0.966 9.281 16.484 1 98.25 62 VAL B O 1
ATOM 1688 N N . LEU B 1 63 ? 0.057 9.227 18.516 1 97.75 63 LEU B N 1
ATOM 1689 C CA . LEU B 1 63 ? 0.489 7.848 18.703 1 97.75 63 LEU B CA 1
ATOM 1690 C C . LEU B 1 63 ? -0.141 6.93 17.672 1 97.75 63 LEU B C 1
ATOM 1692 O O . LEU B 1 63 ? 0.544 6.09 17.078 1 97.75 63 LEU B O 1
ATOM 1696 N N . LYS B 1 64 ? -1.394 7.074 17.469 1 97.62 64 LYS B N 1
ATOM 1697 C CA . LYS B 1 64 ? -2.086 6.293 16.453 1 97.62 64 LYS B CA 1
ATOM 1698 C C . LYS B 1 64 ? -1.471 6.52 15.07 1 97.62 64 LYS B C 1
ATOM 1700 O O . LYS B 1 64 ? -1.321 5.578 14.289 1 97.62 64 LYS B O 1
ATOM 1705 N N . LEU B 1 65 ? -1.188 7.73 14.789 1 97.88 65 LEU B N 1
ATOM 1706 C CA . LEU B 1 65 ? -0.571 8.086 13.516 1 97.88 65 LEU B CA 1
ATOM 1707 C C . LEU B 1 65 ? 0.789 7.418 13.359 1 97.88 65 LEU B C 1
ATOM 1709 O O . LEU B 1 65 ? 1.094 6.855 12.305 1 97.88 65 LEU B O 1
ATOM 1713 N N . ILE B 1 66 ? 1.557 7.457 14.406 1 97.06 66 ILE B N 1
ATOM 1714 C CA . ILE B 1 66 ? 2.873 6.828 14.383 1 97.06 66 ILE B CA 1
ATOM 1715 C C . ILE B 1 66 ? 2.723 5.328 14.148 1 97.06 66 ILE B C 1
ATOM 1717 O O . ILE B 1 66 ? 3.439 4.75 13.32 1 97.06 66 ILE B O 1
ATOM 1721 N N . GLU B 1 67 ? 1.841 4.727 14.828 1 95.25 67 GLU B N 1
ATOM 1722 C CA . GLU B 1 67 ? 1.598 3.295 14.656 1 95.25 67 GLU B CA 1
ATOM 1723 C C . GLU B 1 67 ? 1.166 2.973 13.234 1 95.25 67 GLU B C 1
ATOM 1725 O O . GLU B 1 67 ? 1.588 1.963 12.664 1 95.25 67 GLU B O 1
ATOM 1730 N N . MET B 1 68 ? 0.298 3.799 12.742 1 94.75 68 MET B N 1
ATOM 1731 C CA . MET B 1 68 ? -0.148 3.617 11.367 1 94.75 68 MET B CA 1
ATOM 1732 C C . MET B 1 68 ? 1.028 3.701 10.398 1 94.75 68 MET B C 1
ATOM 1734 O O . MET B 1 68 ? 1.167 2.859 9.508 1 94.75 68 MET B O 1
ATOM 1738 N N . LEU B 1 69 ? 1.862 4.664 10.57 1 93.38 69 LEU B N 1
ATOM 1739 C CA . LEU B 1 69 ? 3.021 4.844 9.703 1 93.38 69 LEU B CA 1
ATOM 1740 C C . LEU B 1 69 ? 3.986 3.67 9.836 1 93.38 69 LEU B C 1
ATOM 1742 O O . LEU B 1 69 ? 4.551 3.207 8.844 1 93.38 69 LEU B O 1
ATOM 1746 N N . ASP B 1 70 ? 4.16 3.232 11.031 1 92 70 ASP B N 1
ATOM 1747 C CA . ASP B 1 70 ? 5.008 2.064 1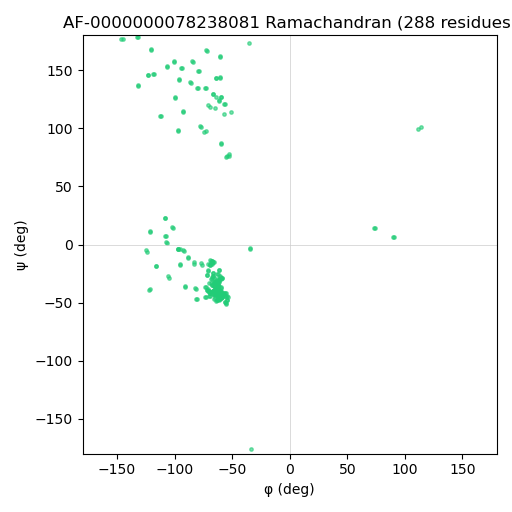1.242 1 92 70 ASP B CA 1
ATOM 1748 C C . ASP B 1 70 ? 4.469 0.846 10.5 1 92 70 ASP B C 1
ATOM 1750 O O . ASP B 1 70 ? 5.234 0.081 9.914 1 92 70 ASP B O 1
ATOM 1754 N N . THR B 1 71 ? 3.209 0.68 10.594 1 89.25 71 THR B N 1
ATOM 1755 C CA . THR B 1 71 ? 2.578 -0.419 9.875 1 89.25 71 THR B CA 1
ATOM 1756 C C . THR B 1 71 ? 2.797 -0.274 8.367 1 89.25 71 THR B C 1
ATOM 1758 O O . THR B 1 71 ? 3.102 -1.252 7.684 1 89.25 71 THR B O 1
ATOM 1761 N N . LEU B 1 72 ? 2.648 0.912 7.836 1 87 72 LEU B N 1
ATOM 1762 C CA . LEU B 1 72 ? 2.863 1.178 6.418 1 87 72 LEU B CA 1
ATOM 1763 C C . LEU B 1 72 ? 4.301 0.857 6.016 1 87 72 LEU B C 1
ATOM 1765 O O . LEU B 1 72 ? 4.535 0.273 4.957 1 87 72 LEU B O 1
ATOM 1769 N N . LEU B 1 73 ? 5.199 1.232 6.875 1 86.06 73 LEU B N 1
ATOM 1770 C CA . LEU B 1 73 ? 6.605 0.975 6.594 1 86.06 73 LEU B CA 1
ATOM 1771 C C . LEU B 1 73 ? 6.891 -0.522 6.574 1 86.06 73 LEU B C 1
ATOM 1773 O O . LEU B 1 73 ? 7.711 -0.994 5.781 1 86.06 73 LEU B O 1
ATOM 1777 N N . GLU B 1 74 ? 6.258 -1.221 7.391 1 84.12 74 GLU B N 1
ATOM 1778 C CA . GLU B 1 74 ? 6.414 -2.672 7.422 1 84.12 74 GLU B CA 1
ATOM 1779 C C . GLU B 1 74 ? 5.84 -3.314 6.16 1 84.12 74 GLU B C 1
ATOM 1781 O O . GLU B 1 74 ? 6.324 -4.359 5.719 1 84.12 74 GLU B O 1
ATOM 1786 N N . MET B 1 75 ? 4.887 -2.701 5.637 1 83.88 75 MET B N 1
ATOM 1787 C CA . MET B 1 75 ? 4.211 -3.234 4.457 1 83.88 75 MET B CA 1
ATOM 1788 C C . MET B 1 75 ? 5.109 -3.133 3.225 1 83.88 75 MET B C 1
ATOM 1790 O O . MET B 1 75 ? 4.977 -3.92 2.287 1 83.88 75 MET B O 1
ATOM 1794 N N . ILE B 1 76 ? 6.023 -2.244 3.307 1 79.25 76 ILE B N 1
ATOM 1795 C CA . ILE B 1 76 ? 6.922 -2.041 2.172 1 79.25 76 ILE B CA 1
ATOM 1796 C C . ILE B 1 76 ? 7.707 -3.32 1.901 1 79.25 76 ILE B C 1
ATOM 1798 O O . ILE B 1 76 ? 8.023 -3.629 0.75 1 79.25 76 ILE B O 1
ATOM 1802 N N . ASN B 1 77 ? 7.969 -4.082 2.881 1 87.5 77 ASN B N 1
ATOM 1803 C CA . ASN B 1 77 ? 8.766 -5.293 2.74 1 87.5 77 ASN B CA 1
ATOM 1804 C C . ASN B 1 77 ? 7.91 -6.547 2.863 1 87.5 77 ASN B C 1
ATOM 1806 O O . ASN B 1 77 ? 8.422 -7.625 3.174 1 87.5 77 ASN B O 1
ATOM 1810 N N . ILE B 1 78 ? 6.699 -6.379 2.613 1 91.12 78 ILE B N 1
ATOM 1811 C CA . ILE B 1 78 ? 5.758 -7.445 2.932 1 91.12 78 ILE B CA 1
ATOM 1812 C C . ILE B 1 78 ? 6.062 -8.672 2.078 1 91.12 78 ILE B C 1
ATOM 1814 O O . ILE B 1 78 ? 6.012 -9.805 2.566 1 91.12 78 ILE B O 1
ATOM 1818 N N . VAL B 1 79 ? 6.449 -8.523 0.826 1 94.06 79 VAL B N 1
ATOM 1819 C CA . VAL B 1 79 ? 6.766 -9.641 -0.059 1 94.06 79 VAL B CA 1
ATOM 1820 C C . VAL B 1 79 ? 8.102 -10.258 0.346 1 94.06 79 VAL B C 1
ATOM 1822 O O . VAL B 1 79 ? 8.227 -11.484 0.427 1 94.06 79 VAL B O 1
ATOM 1825 N N . THR B 1 80 ? 9.039 -9.398 0.584 1 95 80 THR B N 1
ATOM 1826 C CA . THR B 1 80 ? 10.344 -9.883 1.012 1 95 80 THR B CA 1
ATOM 1827 C C . THR B 1 80 ? 10.234 -10.672 2.312 1 95 80 THR B C 1
ATOM 1829 O O . THR B 1 80 ? 10.891 -11.703 2.482 1 95 80 THR B O 1
ATOM 1832 N N . ASN B 1 81 ? 9.359 -10.227 3.199 1 94.81 81 ASN B N 1
ATOM 1833 C CA . ASN B 1 81 ? 9.18 -10.891 4.488 1 94.81 81 ASN B CA 1
ATOM 1834 C C . ASN B 1 81 ? 8.469 -12.234 4.34 1 94.81 81 ASN B C 1
ATOM 1836 O O . ASN B 1 81 ? 8.586 -13.102 5.203 1 94.81 81 ASN B O 1
ATOM 1840 N N . LEU B 1 82 ? 7.715 -12.367 3.344 1 97.06 82 LEU B N 1
ATOM 1841 C CA . LEU B 1 82 ? 7.023 -13.609 3.047 1 97.06 82 LEU B CA 1
ATOM 1842 C C . LEU B 1 82 ? 8.016 -14.719 2.688 1 97.06 82 LEU B C 1
ATOM 1844 O O . LEU B 1 82 ? 7.793 -15.883 3.01 1 97.06 82 LEU B O 1
ATOM 1848 N N . LEU B 1 83 ? 9.102 -14.375 2.07 1 97.81 83 LEU B N 1
ATOM 1849 C CA . LEU B 1 83 ? 9.969 -15.32 1.374 1 97.81 83 LEU B CA 1
ATOM 1850 C C . LEU B 1 83 ? 11.125 -15.758 2.266 1 97.81 83 LEU B C 1
ATOM 1852 O O . LEU B 1 83 ? 11.664 -14.953 3.025 1 97.81 83 LEU B O 1
ATOM 1856 N N . PRO B 1 84 ? 11.461 -17.047 2.139 1 96.88 84 PRO B N 1
ATOM 1857 C CA . PRO B 1 84 ? 12.742 -17.438 2.736 1 96.88 84 PRO B CA 1
ATOM 1858 C C . PRO B 1 84 ? 13.93 -16.703 2.133 1 96.88 84 PRO B C 1
ATOM 1860 O O . PRO B 1 84 ? 13.828 -16.172 1.023 1 96.88 84 PRO B O 1
ATOM 1863 N N . ASP B 1 85 ? 15.047 -16.719 2.828 1 96.38 85 ASP B N 1
ATOM 1864 C CA . ASP B 1 85 ? 16.203 -15.906 2.482 1 96.38 85 ASP B CA 1
ATOM 1865 C C . ASP B 1 85 ? 16.656 -16.172 1.048 1 96.38 85 ASP B C 1
ATOM 1867 O O . ASP B 1 85 ? 16.938 -15.242 0.294 1 96.38 85 ASP B O 1
ATOM 1871 N N . GLU B 1 86 ? 16.672 -17.391 0.64 1 96 86 GLU B N 1
ATOM 1872 C CA . GLU B 1 86 ? 17.203 -17.781 -0.666 1 96 86 GLU B CA 1
ATOM 1873 C C . GLU B 1 86 ? 16.297 -17.281 -1.794 1 96 86 GLU B C 1
ATOM 1875 O O . GLU B 1 86 ? 16.719 -17.203 -2.947 1 96 86 GLU B O 1
ATOM 1880 N N . MET B 1 87 ? 15.023 -16.922 -1.435 1 97.44 87 MET B N 1
ATOM 1881 C CA . MET B 1 87 ? 14.055 -16.547 -2.461 1 97.44 87 MET B CA 1
ATOM 1882 C C . MET B 1 87 ? 13.812 -15.047 -2.447 1 97.44 87 MET B C 1
ATOM 1884 O O . MET B 1 87 ? 13.07 -14.523 -3.285 1 97.44 87 MET B O 1
ATOM 1888 N N . LYS B 1 88 ? 14.438 -14.273 -1.628 1 96.81 88 LYS B N 1
ATOM 1889 C CA . LYS B 1 88 ? 14.188 -12.852 -1.42 1 96.81 88 LYS B CA 1
ATOM 1890 C C . LYS B 1 88 ? 14.5 -12.047 -2.678 1 96.81 88 LYS B C 1
ATOM 1892 O O . LYS B 1 88 ? 13.812 -11.078 -2.988 1 96.81 88 LYS B O 1
ATOM 1897 N N . PRO B 1 89 ? 15.492 -12.477 -3.488 1 95.94 89 PRO B N 1
ATOM 1898 C CA . PRO B 1 89 ? 15.734 -11.734 -4.727 1 95.94 89 PRO B CA 1
ATOM 1899 C C . PRO B 1 89 ? 14.531 -11.742 -5.664 1 95.94 89 PRO B C 1
ATOM 1901 O O . PRO B 1 89 ? 14.375 -10.836 -6.484 1 95.94 89 PRO B O 1
ATOM 1904 N N . ALA B 1 90 ? 13.664 -12.688 -5.52 1 96.81 90 ALA B N 1
ATOM 1905 C CA . ALA B 1 90 ? 12.469 -12.789 -6.359 1 96.81 90 ALA B CA 1
ATOM 1906 C C . ALA B 1 90 ? 11.5 -11.648 -6.082 1 96.81 90 ALA B C 1
ATOM 1908 O O . ALA B 1 90 ? 10.578 -11.398 -6.867 1 96.81 90 ALA B O 1
ATOM 1909 N N . SER B 1 91 ? 11.711 -10.945 -4.98 1 95.69 91 SER B N 1
ATOM 1910 C CA . SER B 1 91 ? 10.82 -9.844 -4.617 1 95.69 91 SER B CA 1
ATOM 1911 C C . SER B 1 91 ? 10.789 -8.781 -5.707 1 95.69 91 SER B C 1
ATOM 1913 O O . SER B 1 91 ? 9.766 -8.125 -5.91 1 95.69 91 SER B O 1
ATOM 1915 N N . VAL B 1 92 ? 11.844 -8.656 -6.426 1 92.81 92 VAL B N 1
ATOM 1916 C CA . VAL B 1 92 ? 11.938 -7.641 -7.469 1 92.81 92 VAL B CA 1
ATOM 1917 C C . VAL B 1 92 ? 10.867 -7.891 -8.531 1 92.81 92 VAL B C 1
ATOM 1919 O O . VAL B 1 92 ? 10.328 -6.945 -9.102 1 92.81 92 VAL B O 1
ATOM 1922 N N . GLU B 1 93 ? 10.523 -9.188 -8.758 1 92.94 93 GLU B N 1
ATOM 1923 C CA . GLU B 1 93 ? 9.5 -9.562 -9.727 1 92.94 93 GLU B CA 1
ATOM 1924 C C . GLU B 1 93 ? 8.125 -9.648 -9.07 1 92.94 93 GLU B C 1
ATOM 1926 O O . GLU B 1 93 ? 7.121 -9.219 -9.656 1 92.94 93 GLU B O 1
ATOM 1931 N N . LEU B 1 94 ? 8.094 -10.094 -7.883 1 95.38 94 LEU B N 1
ATOM 1932 C CA . LEU B 1 94 ? 6.836 -10.367 -7.199 1 95.38 94 LEU B CA 1
ATOM 1933 C C . LEU B 1 94 ? 6.148 -9.07 -6.789 1 95.38 94 LEU B C 1
ATOM 1935 O O . LEU B 1 94 ? 4.926 -8.945 -6.918 1 95.38 94 LEU B O 1
ATOM 1939 N N . CYS B 1 95 ? 6.871 -8.109 -6.402 1 89.62 95 CYS B N 1
ATOM 1940 C CA . CYS B 1 95 ? 6.336 -6.883 -5.82 1 89.62 95 CYS B CA 1
ATOM 1941 C C . CYS B 1 95 ? 5.48 -6.129 -6.832 1 89.62 95 CYS B C 1
ATOM 1943 O O . CYS B 1 95 ? 4.336 -5.777 -6.543 1 89.62 95 CYS B O 1
ATOM 1945 N N . PRO B 1 96 ? 5.961 -5.938 -8.031 1 86.56 96 PRO B N 1
ATOM 1946 C CA . PRO B 1 96 ? 5.117 -5.215 -8.992 1 86.56 96 PRO B CA 1
ATOM 1947 C C . PRO B 1 96 ? 3.822 -5.957 -9.305 1 86.56 96 PRO B C 1
ATOM 1949 O O . PRO B 1 96 ? 2.771 -5.332 -9.461 1 86.56 96 PRO B O 1
ATOM 1952 N N . TYR B 1 97 ? 3.859 -7.27 -9.391 1 88.75 97 TYR B N 1
ATOM 1953 C CA . TYR B 1 97 ? 2.654 -8.023 -9.711 1 88.75 97 TYR B CA 1
ATOM 1954 C C . TYR B 1 97 ? 1.653 -7.973 -8.562 1 88.75 97 TYR B C 1
ATOM 1956 O O . TYR B 1 97 ? 0.451 -7.812 -8.781 1 88.75 97 TYR B O 1
ATOM 1964 N N . LEU B 1 98 ? 2.174 -8.148 -7.398 1 89.69 98 LEU B N 1
ATOM 1965 C CA . LEU B 1 98 ? 1.274 -8.039 -6.254 1 89.69 98 LEU B CA 1
ATOM 1966 C C . LEU B 1 98 ? 0.678 -6.637 -6.164 1 89.69 98 LEU B C 1
ATOM 1968 O O . LEU B 1 98 ? -0.528 -6.484 -5.961 1 89.69 98 LEU B O 1
ATOM 1972 N N . GLY B 1 99 ? 1.542 -5.66 -6.289 1 84.06 99 GLY B N 1
ATOM 1973 C CA . GLY B 1 99 ? 1.065 -4.285 -6.273 1 84.06 99 GLY B CA 1
ATOM 1974 C C . GLY B 1 99 ? -0.019 -4.02 -7.301 1 84.06 99 GLY B C 1
ATOM 1975 O O . GLY B 1 99 ? -1.047 -3.418 -6.984 1 84.06 99 GLY B O 1
ATOM 1976 N N . ASP B 1 100 ? 0.181 -4.441 -8.516 1 81.12 100 ASP B N 1
ATOM 1977 C CA . ASP B 1 100 ? -0.755 -4.227 -9.617 1 81.12 100 ASP B CA 1
ATOM 1978 C C . ASP B 1 100 ? -2.053 -4.996 -9.391 1 81.12 100 ASP B C 1
ATOM 1980 O O . ASP B 1 100 ? -3.078 -4.688 -10.008 1 81.12 100 ASP B O 1
ATOM 1984 N N . SER B 1 101 ? -1.987 -6.035 -8.625 1 83.5 101 SER B N 1
ATOM 1985 C CA . SER B 1 101 ? -3.195 -6.785 -8.289 1 83.5 101 SER B CA 1
ATOM 1986 C C . SER B 1 101 ? -4.176 -5.93 -7.496 1 83.5 101 SER B C 1
ATOM 1988 O O . SER B 1 101 ? -5.387 -6.168 -7.535 1 83.5 101 SER B O 1
ATOM 1990 N N . PHE B 1 102 ? -3.672 -5.078 -6.762 1 72.94 102 PHE B N 1
ATOM 1991 C CA . PHE B 1 102 ? -4.504 -4.23 -5.914 1 72.94 102 PHE B CA 1
ATOM 1992 C C . PHE B 1 102 ? -4.664 -2.844 -6.523 1 72.94 102 PHE B C 1
ATOM 1994 O O . PHE B 1 102 ? -5.355 -1.99 -5.965 1 72.94 102 PHE B O 1
ATOM 2001 N N . GLY B 1 103 ? -4.324 -2.766 -7.773 1 56.88 103 GLY B N 1
ATOM 2002 C CA . GLY B 1 103 ? -4.527 -1.529 -8.516 1 56.88 103 GLY B CA 1
ATOM 2003 C C . GLY B 1 103 ? -3.227 -0.838 -8.891 1 56.88 103 GLY B C 1
ATOM 2004 O O . GLY B 1 103 ? -2.213 -1.001 -8.203 1 56.88 103 GLY B O 1
ATOM 2005 N N . ASN B 1 104 ? -2.68 -0.948 -10.109 1 50.56 104 ASN B N 1
ATOM 2006 C CA . ASN B 1 104 ? -1.469 -0.476 -10.773 1 50.56 104 ASN B CA 1
ATOM 2007 C C . ASN B 1 104 ? -1.323 1.04 -10.664 1 50.56 104 ASN B C 1
ATOM 2009 O O . ASN B 1 104 ? -2.055 1.786 -11.32 1 50.56 104 ASN B O 1
ATOM 2013 N N . ALA B 1 105 ? -0.925 1.44 -9.469 1 47.22 105 ALA B N 1
ATOM 2014 C CA . ALA B 1 105 ? -0.456 2.82 -9.578 1 47.22 105 ALA B CA 1
ATOM 2015 C C . ALA B 1 105 ? 0.784 2.906 -10.469 1 47.22 105 ALA B C 1
ATOM 2017 O O . ALA B 1 105 ? 1.556 1.947 -10.562 1 47.22 105 ALA B O 1
ATOM 2018 N N . THR B 1 106 ? 0.798 3.561 -11.547 1 42.94 106 THR B N 1
ATOM 2019 C CA . THR B 1 106 ? 1.994 3.795 -12.352 1 42.94 106 THR B CA 1
ATOM 2020 C C . THR B 1 106 ? 3.227 3.918 -11.453 1 42.94 106 THR B C 1
ATOM 2022 O O . THR B 1 106 ? 3.107 4.121 -10.25 1 42.94 106 THR B O 1
ATOM 2025 N N . ARG B 1 107 ? 4.395 4.234 -12.102 1 39.97 107 ARG B N 1
ATOM 2026 C CA . ARG B 1 107 ? 5.805 4.328 -11.727 1 39.97 107 ARG B CA 1
ATOM 2027 C C . ARG B 1 107 ? 6 5.305 -10.57 1 39.97 107 ARG B C 1
ATOM 2029 O O . ARG B 1 107 ? 5.473 6.418 -10.602 1 39.97 107 ARG B O 1
ATOM 2036 N N . ILE B 1 108 ? 6.395 4.766 -9.398 1 43.97 108 ILE B N 1
ATOM 2037 C CA . ILE B 1 108 ? 6.832 5.539 -8.242 1 43.97 108 ILE B CA 1
ATOM 2038 C C . ILE B 1 108 ? 7.977 6.465 -8.648 1 43.97 108 ILE B C 1
ATOM 2040 O O . ILE B 1 108 ? 9.023 6.004 -9.109 1 43.97 108 ILE B O 1
ATOM 2044 N N . ASP B 1 109 ? 7.723 7.527 -9.328 1 45.09 109 ASP B N 1
ATOM 2045 C CA . ASP B 1 109 ? 8.828 8.469 -9.445 1 45.09 109 ASP B CA 1
ATOM 2046 C C . ASP B 1 109 ? 9.078 9.203 -8.133 1 45.09 109 ASP B C 1
ATOM 2048 O O . ASP B 1 109 ? 8.172 9.828 -7.586 1 45.09 109 ASP B O 1
ATOM 2052 N N . TYR B 1 110 ? 10.109 8.586 -7.445 1 45.69 110 TYR B N 1
ATOM 2053 C CA . TYR B 1 110 ? 10.586 9.289 -6.254 1 45.69 110 TYR B CA 1
ATOM 2054 C C . TYR B 1 110 ? 11.102 10.672 -6.605 1 45.69 110 TYR B C 1
ATOM 2056 O O . TYR B 1 110 ? 11.953 10.828 -7.492 1 45.69 110 TYR B O 1
ATOM 2064 N N . GLY B 1 111 ? 10.242 11.773 -6.648 1 50.84 111 GLY B N 1
ATOM 2065 C CA . GLY B 1 111 ? 10.68 13.148 -6.773 1 50.84 111 GLY B CA 1
ATOM 2066 C C . GLY B 1 111 ? 10.25 14.023 -5.613 1 50.84 111 GLY B C 1
ATOM 2067 O O . GLY B 1 111 ? 9.789 13.516 -4.586 1 50.84 111 GLY B O 1
ATOM 2068 N N . SER B 1 112 ? 10.703 15.289 -5.359 1 57.91 112 SER B N 1
ATOM 2069 C CA . SER B 1 112 ? 10.305 16.312 -4.406 1 57.91 112 SER B CA 1
ATOM 2070 C C . SER B 1 112 ? 8.805 16.281 -4.156 1 57.91 112 SER B C 1
ATOM 2072 O O . SER B 1 112 ? 8.328 16.766 -3.121 1 57.91 112 SER B O 1
ATOM 2074 N N . GLY B 1 113 ? 8.148 15.484 -4.824 1 65 113 GLY B N 1
ATOM 2075 C CA . GLY B 1 113 ? 6.695 15.375 -4.758 1 65 113 GLY B CA 1
ATOM 2076 C C . GLY B 1 113 ? 6.215 14.508 -3.605 1 65 113 GLY B C 1
ATOM 2077 O O . GLY B 1 113 ? 5.18 14.797 -2.998 1 65 113 GLY B O 1
ATOM 2078 N N . HIS B 1 114 ? 7.086 13.641 -2.963 1 75 114 HIS B N 1
ATOM 2079 C CA . HIS B 1 114 ? 6.676 12.719 -1.909 1 75 114 HIS B CA 1
ATOM 2080 C C . HIS B 1 114 ? 6.594 13.43 -0.561 1 75 114 HIS B C 1
ATOM 2082 O O . HIS B 1 114 ? 5.625 13.25 0.181 1 75 114 HIS B O 1
ATOM 2088 N N . GLU B 1 115 ? 7.555 14.336 -0.338 1 80.81 115 GLU B N 1
ATOM 2089 C CA . GLU B 1 115 ? 7.586 15.055 0.933 1 80.81 115 GLU B CA 1
ATOM 2090 C C . GLU B 1 115 ? 6.445 16.062 1.028 1 80.81 115 GLU B C 1
ATOM 2092 O O . GLU B 1 115 ? 5.848 16.234 2.094 1 80.81 115 GLU B O 1
ATOM 2097 N N . SER B 1 116 ? 6.227 16.641 -0.073 1 86.88 116 SER B N 1
ATOM 2098 C CA . SER B 1 116 ? 5.148 17.625 -0.088 1 86.88 116 SER B CA 1
ATOM 2099 C C . SER B 1 116 ? 3.793 16.953 0.135 1 86.88 116 SER B C 1
ATOM 2101 O O . SER B 1 116 ? 2.943 17.484 0.851 1 86.88 116 SER B O 1
ATOM 2103 N N . CYS B 1 117 ? 3.627 15.805 -0.466 1 89.25 117 CYS B N 1
ATOM 2104 C CA . CYS B 1 117 ? 2.367 15.086 -0.289 1 89.25 117 CYS B CA 1
ATOM 2105 C C . CYS B 1 117 ? 2.164 14.695 1.169 1 89.25 117 CYS B C 1
ATOM 2107 O O . CYS B 1 117 ? 1.044 14.75 1.68 1 89.25 117 CYS B O 1
ATOM 2109 N N . PHE B 1 118 ? 3.273 14.367 1.822 1 93.25 118 PHE B N 1
ATOM 2110 C CA . PHE B 1 118 ? 3.166 13.992 3.229 1 93.25 118 PHE B CA 1
ATOM 2111 C C . PHE B 1 118 ? 2.799 15.195 4.082 1 93.25 118 PHE B C 1
ATOM 2113 O O . PHE B 1 118 ? 1.976 15.086 4.996 1 93.25 118 PHE B O 1
ATOM 2120 N N . ALA B 1 119 ? 3.418 16.312 3.762 1 94.38 119 ALA B N 1
ATOM 2121 C CA . ALA B 1 119 ? 3.082 17.547 4.48 1 94.38 119 ALA B CA 1
ATOM 2122 C C . ALA B 1 119 ? 1.61 17.906 4.305 1 94.38 119 ALA B C 1
ATOM 2124 O O . ALA B 1 119 ? 0.944 18.312 5.258 1 94.38 119 ALA B O 1
ATOM 2125 N N . ILE B 1 120 ? 1.128 17.75 3.135 1 94.62 120 ILE B N 1
ATOM 2126 C CA . ILE B 1 120 ? -0.27 18.047 2.848 1 94.62 120 ILE B CA 1
ATOM 2127 C C . ILE B 1 120 ? -1.175 17.062 3.586 1 94.62 120 ILE B C 1
ATOM 2129 O O . ILE B 1 120 ? -2.217 17.453 4.121 1 94.62 120 ILE B O 1
ATOM 2133 N N . PHE B 1 121 ? -0.798 15.781 3.65 1 95.94 121 PHE B N 1
ATOM 2134 C CA . PHE B 1 121 ? -1.502 14.773 4.438 1 95.94 121 PHE B CA 1
ATOM 2135 C C . PHE B 1 121 ? -1.64 15.227 5.891 1 95.94 121 PHE B C 1
ATOM 2137 O O . PHE B 1 121 ? -2.738 15.203 6.449 1 95.94 121 PHE B O 1
ATOM 2144 N N . LEU B 1 122 ? -0.539 15.742 6.426 1 97.75 122 LEU B N 1
ATOM 2145 C CA . LEU B 1 122 ? -0.552 16.203 7.812 1 97.75 122 LEU B CA 1
ATOM 2146 C C . LEU B 1 122 ? -1.402 17.453 7.961 1 97.75 122 LEU B C 1
ATOM 2148 O O . LEU B 1 122 ? -2.154 17.594 8.93 1 97.75 122 LEU B O 1
ATOM 2152 N N . LEU B 1 123 ? -1.271 18.328 7.023 1 97.69 123 LEU B N 1
ATOM 2153 C CA . LEU B 1 123 ? -2.078 19.531 7.035 1 97.69 123 LEU B CA 1
ATOM 2154 C C . LEU B 1 123 ? -3.564 19.203 7.059 1 97.69 123 LEU B C 1
ATOM 2156 O O . LEU B 1 123 ? -4.328 19.797 7.82 1 97.69 123 LEU B O 1
ATOM 2160 N N . CYS B 1 124 ? -3.961 18.219 6.281 1 97.69 124 CYS B N 1
ATOM 2161 C CA . CYS B 1 124 ? -5.359 17.797 6.254 1 97.69 124 CYS B CA 1
ATOM 2162 C C . CYS B 1 124 ? -5.793 17.266 7.613 1 97.69 124 CYS B C 1
ATOM 2164 O O . CYS B 1 124 ? -6.914 17.516 8.055 1 97.69 124 CYS B O 1
ATOM 2166 N N . LEU B 1 125 ? -4.938 16.547 8.266 1 98.31 125 LEU B N 1
ATOM 2167 C CA . LEU B 1 125 ? -5.254 16.016 9.586 1 98.31 125 LEU B CA 1
ATOM 2168 C C . LEU B 1 125 ? -5.469 17.156 10.586 1 98.31 125 LEU B C 1
ATOM 2170 O O . LEU B 1 125 ? -6.312 17.047 11.484 1 98.31 125 LEU B O 1
ATOM 2174 N N . TYR B 1 126 ? -4.664 18.234 10.398 1 98.25 126 TYR B N 1
ATOM 2175 C CA . TYR B 1 126 ? -4.863 19.406 11.242 1 98.25 126 TYR B CA 1
ATOM 2176 C C . TYR B 1 126 ? -6.164 20.125 10.898 1 98.25 126 TYR B C 1
ATOM 2178 O O . TYR B 1 126 ? -6.91 20.531 11.781 1 98.25 126 TYR B O 1
ATOM 2186 N N . ARG B 1 127 ? -6.441 20.203 9.648 1 97.5 127 ARG B N 1
ATOM 2187 C CA . ARG B 1 127 ? -7.598 20.953 9.172 1 97.5 127 ARG B CA 1
ATOM 2188 C C . ARG B 1 127 ? -8.898 20.297 9.625 1 97.5 127 ARG B C 1
ATOM 2190 O O . ARG B 1 127 ? -9.906 20.984 9.836 1 97.5 127 ARG B O 1
ATOM 2197 N N . ILE B 1 128 ? -8.875 19 9.844 1 97.88 128 ILE B N 1
ATOM 2198 C CA . ILE B 1 128 ? -10.109 18.344 10.25 1 97.88 128 ILE B CA 1
ATOM 2199 C C . ILE B 1 128 ? -10.141 18.203 11.773 1 97.88 128 ILE B C 1
ATOM 2201 O O . ILE B 1 128 ? -11.094 17.656 12.336 1 97.88 128 ILE B O 1
ATOM 2205 N N . GLY B 1 129 ? -9.062 18.609 12.422 1 97.62 129 GLY B N 1
ATOM 2206 C CA . GLY B 1 129 ? -9.031 18.656 13.875 1 97.62 129 GLY B CA 1
ATOM 2207 C C . GLY B 1 129 ? -8.531 17.359 14.492 1 97.62 129 GLY B C 1
ATOM 2208 O O . GLY B 1 129 ? -8.617 17.172 15.711 1 97.62 129 GLY B O 1
ATOM 2209 N N . PHE B 1 130 ? -8.078 16.438 13.695 1 98.56 130 PHE B N 1
ATOM 2210 C CA . PHE B 1 130 ? -7.504 15.203 14.234 1 98.56 130 PHE B CA 1
ATOM 2211 C C . PHE B 1 130 ? -6.223 15.5 15.008 1 98.56 130 PHE B C 1
ATOM 2213 O O . PHE B 1 130 ? -5.977 14.914 16.062 1 98.56 130 PHE B O 1
ATOM 2220 N N . LEU B 1 131 ? -5.402 16.391 14.43 1 98.38 131 LEU B N 1
ATOM 2221 C CA . LEU B 1 131 ? -4.246 16.938 15.125 1 98.38 131 LEU B CA 1
ATOM 2222 C C . LEU B 1 131 ? -4.492 18.391 15.531 1 98.38 131 LEU B C 1
ATOM 2224 O O . LEU B 1 131 ? -5.273 19.094 14.883 1 98.38 131 LEU B O 1
ATOM 2228 N N . THR B 1 132 ? -3.832 18.797 16.562 1 97.69 132 THR B N 1
ATOM 2229 C CA . THR B 1 132 ? -3.996 20.156 17.062 1 97.69 132 THR B CA 1
ATOM 2230 C C . THR B 1 132 ? -2.639 20.812 17.328 1 97.69 132 THR B C 1
ATOM 2232 O O . THR B 1 132 ? -1.598 20.172 17.156 1 97.69 132 THR B O 1
ATOM 2235 N N . ASN B 1 133 ? -2.76 22.078 17.766 1 96.25 133 ASN B N 1
ATOM 2236 C CA . ASN B 1 133 ? -1.537 22.828 18.047 1 96.25 133 ASN B CA 1
ATOM 2237 C C . ASN B 1 133 ? -0.705 22.141 19.125 1 96.25 133 ASN B C 1
ATOM 2239 O O . ASN B 1 133 ? 0.524 22.234 19.125 1 96.25 133 ASN B O 1
ATOM 2243 N N . ALA B 1 134 ? -1.344 21.469 19.984 1 96.5 134 ALA B N 1
ATOM 2244 C CA . ALA B 1 134 ? -0.647 20.766 21.062 1 96.5 134 ALA B CA 1
ATOM 2245 C C . ALA B 1 134 ? 0.23 19.641 20.516 1 96.5 134 ALA B C 1
ATOM 2247 O O . ALA B 1 134 ? 1.12 19.156 21.219 1 96.5 134 ALA B O 1
ATOM 2248 N N . ASP B 1 135 ? 0.033 19.25 19.281 1 97.69 135 ASP B N 1
ATOM 2249 C CA . ASP B 1 135 ? 0.72 18.109 18.703 1 97.69 135 ASP B CA 1
ATOM 2250 C C . ASP B 1 135 ? 1.931 18.547 17.891 1 97.69 135 ASP B C 1
ATOM 2252 O O . ASP B 1 135 ? 2.697 17.719 17.406 1 97.69 135 ASP B O 1
ATOM 2256 N N . HIS B 1 136 ? 2.174 19.844 17.734 1 97.25 136 HIS B N 1
ATOM 2257 C CA . HIS B 1 136 ? 3.16 20.359 16.797 1 97.25 136 HIS B CA 1
ATOM 2258 C C . HIS B 1 136 ? 4.535 19.75 17.047 1 97.25 136 HIS B C 1
ATOM 2260 O O . HIS B 1 136 ? 5.156 19.219 16.125 1 97.25 136 HIS B O 1
ATOM 2266 N N . GLN B 1 137 ? 4.93 19.797 18.188 1 96.75 137 GLN B N 1
ATOM 2267 C CA . GLN B 1 137 ? 6.277 19.328 18.484 1 96.75 137 GLN B CA 1
ATOM 2268 C C . GLN B 1 137 ? 6.398 17.828 18.234 1 96.75 137 GLN B C 1
ATOM 2270 O O . GLN B 1 137 ? 7.387 17.375 17.656 1 96.75 137 GLN B O 1
ATOM 2275 N N . ALA B 1 138 ? 5.465 17.062 18.703 1 97 138 ALA B N 1
ATOM 2276 C CA . ALA B 1 138 ? 5.488 15.625 18.5 1 97 138 ALA B CA 1
ATOM 2277 C C . ALA B 1 138 ? 5.48 15.281 17.016 1 97 138 ALA B C 1
ATOM 2279 O O . ALA B 1 138 ? 6.16 14.344 16.578 1 97 138 ALA B O 1
ATOM 2280 N N . VAL B 1 139 ? 4.691 16.016 16.266 1 97.62 139 VAL B N 1
ATOM 2281 C CA . VAL B 1 139 ? 4.621 15.773 14.82 1 97.62 139 VAL B CA 1
ATOM 2282 C C . VAL B 1 139 ? 5.992 16 14.188 1 97.62 139 VAL B C 1
ATOM 2284 O O . VAL B 1 139 ? 6.461 15.18 13.398 1 97.62 139 VAL B O 1
ATOM 2287 N N . VAL B 1 140 ? 6.672 17.047 14.555 1 96.38 140 VAL B N 1
ATOM 2288 C CA . VAL B 1 140 ? 7.961 17.391 13.953 1 96.38 140 VAL B CA 1
ATOM 2289 C C . VAL B 1 140 ? 9.023 16.391 14.422 1 96.38 140 VAL B C 1
ATOM 2291 O O . VAL B 1 140 ? 9.789 15.867 13.609 1 96.38 140 VAL B O 1
ATOM 2294 N N . LEU B 1 141 ? 8.953 16.031 15.625 1 95.69 141 LEU B N 1
ATOM 2295 C CA . LEU B 1 141 ? 10.086 15.328 16.203 1 95.69 141 LEU B CA 1
ATOM 2296 C C . LEU B 1 141 ? 9.883 13.812 16.141 1 95.69 141 LEU B C 1
ATOM 2298 O O . LEU B 1 141 ? 10.844 13.047 16.281 1 95.69 141 LEU B O 1
ATOM 2302 N N . ARG B 1 142 ? 8.68 13.367 15.953 1 95.31 142 ARG B N 1
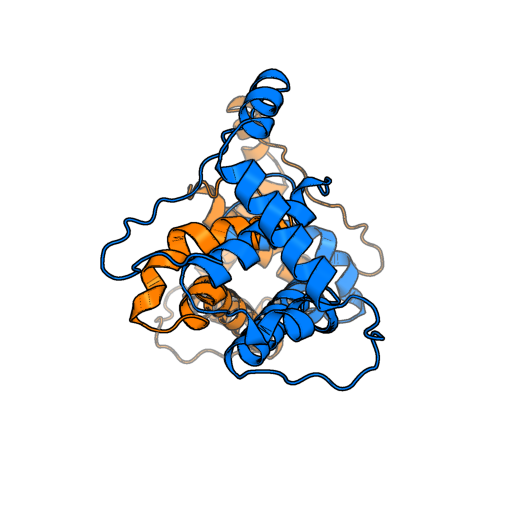ATOM 2303 C CA . ARG B 1 142 ? 8.43 11.93 16.016 1 95.31 142 ARG B CA 1
ATOM 2304 C C . ARG B 1 142 ? 7.832 11.414 14.719 1 95.31 142 ARG B C 1
ATOM 2306 O O . ARG B 1 142 ? 8.156 10.312 14.273 1 95.31 142 ARG B O 1
ATOM 2313 N N . VAL B 1 143 ? 6.949 12.219 14.141 1 95.88 143 VAL B N 1
ATOM 2314 C CA . VAL B 1 143 ? 6.27 11.758 12.938 1 95.88 143 VAL B CA 1
ATOM 2315 C C . VAL B 1 143 ? 7.172 11.961 11.719 1 95.88 143 VAL B C 1
ATOM 2317 O O . VAL B 1 143 ? 7.383 11.039 10.93 1 95.88 143 VAL B O 1
ATOM 2320 N N . PHE B 1 144 ? 7.797 13.164 11.578 1 90.75 144 PHE B N 1
ATOM 2321 C CA . PHE B 1 144 ? 8.617 13.477 10.414 1 90.75 144 PHE B CA 1
ATOM 2322 C C . PHE B 1 144 ? 9.891 12.648 10.406 1 90.75 144 PHE B C 1
ATOM 2324 O O . PHE B 1 144 ? 10.539 12.492 9.367 1 90.75 144 PHE B O 1
ATOM 2331 N N . VAL B 1 145 ? 10.242 12.016 11.516 1 86.25 145 VAL B N 1
ATOM 2332 C CA . VAL B 1 145 ? 11.484 11.258 11.602 1 86.25 145 VAL B CA 1
ATOM 2333 C C . VAL B 1 145 ? 11.25 9.82 11.133 1 86.25 145 VAL B C 1
ATOM 2335 O O . VAL B 1 145 ? 12.203 9.055 10.961 1 86.25 145 VAL B O 1
ATOM 2338 N N . LYS B 1 146 ? 10.047 9.562 11.008 1 81.94 146 LYS B N 1
ATOM 2339 C CA . LYS B 1 146 ? 9.742 8.242 10.461 1 81.94 146 LYS B CA 1
ATOM 2340 C C . LYS B 1 146 ? 10.07 8.18 8.969 1 81.94 146 LYS B C 1
ATOM 2342 O O . LYS B 1 146 ? 10.594 7.172 8.492 1 81.94 146 LYS B O 1
#

Organism: Teladorsagia circumcincta (NCBI:txid45464)

Solvent-accessible surface area (backbone atoms only — not comparable to full-atom values): 16540 Å² total; per-residue (Å²): 130,78,59,55,58,58,92,75,53,84,70,58,66,79,67,94,73,66,85,47,74,70,38,46,56,55,44,68,72,30,69,66,42,49,51,50,50,50,50,53,46,52,44,52,60,58,40,61,94,54,62,79,82,54,89,66,70,72,51,70,58,55,50,53,49,46,51,51,50,51,51,53,59,52,52,73,42,47,63,43,68,71,38,56,78,76,48,34,68,46,32,56,42,39,47,60,25,48,47,25,33,77,28,40,41,39,74,59,62,87,52,84,60,22,62,53,25,39,51,51,31,50,50,50,37,33,27,59,54,68,41,53,80,84,37,34,47,35,43,59,57,55,51,71,69,104,130,78,60,55,59,58,93,75,54,83,70,58,67,79,68,93,74,68,85,48,76,72,37,46,56,55,44,70,69,31,69,66,42,50,51,50,52,49,49,53,48,52,45,52,60,57,40,62,95,56,61,78,82,53,90,65,69,73,52,70,59,57,49,52,50,47,52,50,50,51,52,55,59,52,52,73,44,45,61,42,69,71,39,56,80,77,49,33,68,47,33,55,42,39,47,59,24,48,47,24,34,78,29,40,39,43,72,59,61,88,52,83,60,22,62,52,24,39,52,50,32,50,48,51,37,33,27,58,56,68,40,53,81,86,37,35,48,33,44,59,58,55,51,72,70,103